Protein AF-A0A9X3CT39-F1 (afdb_monomer_lite)

Sequence (211 aa):
MNRGSQGIFTTKAQPFSKWWAQFRAEVIVVPMKDPLEPFMTVNDNLLTLRTGYHTRRNTIVVPWMLMLTILTLYFIYASSYEYDFESHKAQAARMIESYKEDKARYISYLSDAQKEGDKEEEDIFRRGIALADNAIKGYSIYFEQDGDVSLFTHMRALKQLGELDHFLSGIGFFSFMGALSLGMWLLFLLKPQDAEVYFDRNRQIVYSWRH

Organism: NCBI:txid2829491

Foldseek 3Di:
DDDDPDDPDDVDDDPPVVCVVVVCVVDDPDPDPDPDDDQWDDDPWFIAGNDVVVVCCVVPLVVVLVVLVVVLVVLCVVCVVVVPLVVLLVCLVVQLVVLVVQLVVLVVQLVVCVVVVPPVSNVVSVVSNVLSVLLNVLSVLSPVDDDGDDPVSNLVSCVSNVCNVVVVVSVVVSVVSVVVSVVSVCCSPVDDRDTQWTADPVVRDIDGDDD

Radius of gyration: 37.82 Å; chains: 1; bounding box: 90×47×101 Å

Secondary structure (DSSP, 8-state):
----------SSPPPGGGGHHHHHHH---PPPSSPPPPSEEEETTEEEE--HHHHHIIIIIHHHHHHHHHHHHHHHHHHTTTT-HHHHHHHHHHHHHHHHHHHHHHHHHHHHHHHHT-HHHHHHHHHHHHHHHHHHHHHHHHHT--SSPPHHHHHHHHHHHT-HHHHHHHHHHHHHHHHHHHHHHHHHHHS----SEEEETTTTEEEE---

pLDDT: mean 80.32, std 15.93, range [36.19, 97.38]

Structure (mmCIF, N/CA/C/O backbone):
data_AF-A0A9X3CT39-F1
#
_entry.id   AF-A0A9X3CT39-F1
#
loop_
_atom_site.group_PDB
_atom_site.id
_atom_site.type_symbol
_atom_site.label_atom_id
_atom_site.label_alt_id
_atom_site.label_comp_id
_atom_site.label_asym_id
_atom_site.label_entity_id
_atom_site.label_seq_id
_atom_site.pdbx_PDB_ins_code
_atom_site.Cartn_x
_atom_site.Cartn_y
_atom_site.Cartn_z
_atom_site.occupancy
_atom_site.B_iso_or_equiv
_atom_site.auth_seq_id
_atom_site.auth_comp_id
_atom_site.auth_asym_id
_atom_site.auth_atom_id
_atom_site.pdbx_PDB_model_num
ATOM 1 N N . MET A 1 1 ? 66.147 27.082 -54.380 1.00 36.19 1 MET A N 1
ATOM 2 C CA . MET A 1 1 ? 64.805 26.467 -54.493 1.00 36.19 1 MET A CA 1
ATOM 3 C C . MET A 1 1 ? 64.718 25.755 -55.831 1.00 36.19 1 MET A C 1
ATOM 5 O O . MET A 1 1 ? 64.568 26.419 -56.842 1.00 36.19 1 MET A O 1
ATOM 9 N N . ASN A 1 2 ? 64.874 24.430 -55.839 1.00 41.53 2 ASN A N 1
ATOM 10 C CA . ASN A 1 2 ? 64.709 23.597 -57.031 1.00 41.53 2 ASN A CA 1
ATOM 11 C C . ASN A 1 2 ? 63.501 22.690 -56.777 1.00 41.53 2 ASN A C 1
ATOM 13 O O . ASN A 1 2 ? 63.605 21.704 -56.051 1.00 41.53 2 ASN A O 1
ATOM 17 N N . ARG A 1 3 ? 62.329 23.071 -57.295 1.00 44.25 3 ARG A N 1
ATOM 18 C CA . ARG A 1 3 ? 61.139 22.212 -57.275 1.00 44.25 3 ARG A CA 1
ATOM 19 C C . ARG A 1 3 ? 61.228 21.284 -58.481 1.00 44.25 3 ARG A C 1
ATOM 21 O O . ARG A 1 3 ? 60.819 21.651 -59.575 1.00 44.25 3 ARG A O 1
ATOM 28 N N . GLY A 1 4 ? 61.811 20.106 -58.276 1.00 40.50 4 GLY A N 1
ATOM 29 C CA . GLY A 1 4 ? 61.764 19.029 -59.256 1.00 40.50 4 GLY A CA 1
ATOM 30 C C . GLY A 1 4 ? 60.322 18.563 -59.424 1.00 40.50 4 GLY A C 1
ATOM 31 O O . GLY A 1 4 ? 59.769 17.925 -58.533 1.00 40.50 4 GLY A O 1
ATOM 32 N N . SER A 1 5 ? 59.704 18.893 -60.555 1.00 52.06 5 SER A N 1
ATOM 33 C CA . SER A 1 5 ? 58.457 18.272 -60.988 1.00 52.06 5 SER A CA 1
ATOM 34 C C . SER A 1 5 ? 58.759 16.836 -61.419 1.00 52.06 5 SER A C 1
ATOM 36 O O . SER A 1 5 ? 59.094 16.586 -62.577 1.00 52.06 5 SER A O 1
ATOM 38 N N . GLN A 1 6 ? 58.687 15.883 -60.493 1.00 50.66 6 GLN A N 1
ATOM 39 C CA . GLN A 1 6 ? 58.616 14.470 -60.858 1.00 50.66 6 GLN A CA 1
ATOM 40 C C . GLN A 1 6 ? 57.155 14.028 -60.815 1.00 50.66 6 GLN A C 1
ATOM 42 O O . GLN A 1 6 ? 56.440 14.259 -59.843 1.00 50.66 6 GLN A O 1
ATOM 47 N N . GLY A 1 7 ? 56.703 13.503 -61.953 1.00 54.50 7 GLY A N 1
ATOM 48 C CA . GLY A 1 7 ? 55.302 13.314 -62.291 1.00 54.50 7 GLY A CA 1
ATOM 49 C C . GLY A 1 7 ? 54.560 12.388 -61.333 1.00 54.50 7 GLY A C 1
ATOM 50 O O . GLY A 1 7 ? 54.993 11.273 -61.059 1.00 54.50 7 GLY A O 1
ATOM 51 N N . ILE A 1 8 ? 53.397 12.854 -60.876 1.00 53.41 8 ILE A N 1
ATOM 52 C CA . ILE A 1 8 ? 52.484 12.108 -59.996 1.00 53.41 8 ILE A CA 1
ATOM 53 C C . ILE A 1 8 ? 51.365 11.412 -60.796 1.00 53.41 8 ILE A C 1
ATOM 55 O O . ILE A 1 8 ? 50.563 10.672 -60.241 1.00 53.41 8 ILE A O 1
ATOM 59 N N . PHE A 1 9 ? 51.319 11.558 -62.122 1.00 51.25 9 PHE A N 1
ATOM 60 C CA . PHE A 1 9 ? 50.269 10.937 -62.930 1.00 51.25 9 PHE A CA 1
ATOM 61 C C . PHE A 1 9 ? 50.823 9.775 -63.750 1.00 51.25 9 PHE A C 1
ATOM 63 O O . PHE A 1 9 ? 51.231 9.921 -64.899 1.00 51.25 9 PHE A O 1
ATOM 70 N N . THR A 1 10 ? 50.836 8.590 -63.137 1.00 55.78 10 THR A N 1
ATOM 71 C CA . THR A 1 10 ? 50.937 7.336 -63.884 1.00 55.78 10 THR A CA 1
ATOM 72 C C . THR A 1 10 ? 49.640 7.138 -64.666 1.00 55.78 10 THR A C 1
ATOM 74 O O . THR A 1 10 ? 48.557 7.252 -64.102 1.00 55.78 10 THR A O 1
ATOM 77 N N . THR A 1 11 ? 49.722 6.781 -65.948 1.00 53.59 11 THR A N 1
ATOM 78 C CA . THR A 1 11 ? 48.576 6.543 -66.854 1.00 53.59 11 THR A CA 1
ATOM 79 C C . THR A 1 11 ? 47.656 5.380 -66.448 1.00 53.59 11 THR A C 1
ATOM 81 O O . THR A 1 11 ? 46.683 5.091 -67.139 1.00 53.59 11 THR A O 1
ATOM 84 N N . LYS A 1 12 ? 47.929 4.709 -65.323 1.00 60.16 12 LYS A N 1
ATOM 85 C CA . LYS A 1 12 ? 47.081 3.675 -64.721 1.00 60.16 12 LYS A CA 1
ATOM 86 C C . LYS A 1 12 ? 46.812 4.024 -63.260 1.00 60.16 12 LYS A C 1
ATOM 88 O O . LYS A 1 12 ? 47.743 4.400 -62.547 1.00 60.16 12 LYS A O 1
ATOM 93 N N . ALA A 1 13 ? 45.563 3.868 -62.822 1.00 56.28 13 ALA A N 1
ATOM 94 C CA . ALA A 1 13 ? 45.182 4.017 -61.422 1.00 56.28 13 ALA A CA 1
ATOM 95 C C . ALA A 1 13 ? 45.974 3.014 -60.566 1.00 56.28 13 ALA A C 1
ATOM 97 O O . ALA A 1 13 ? 45.905 1.806 -60.793 1.00 56.28 13 ALA A O 1
ATOM 98 N N . GLN A 1 14 ? 46.763 3.514 -59.615 1.00 68.75 14 GLN A N 1
ATOM 99 C CA . GLN A 1 14 ? 47.446 2.685 -58.622 1.00 68.75 14 GLN A CA 1
ATOM 100 C C . GLN A 1 14 ? 46.683 2.749 -57.296 1.00 68.75 14 GLN A C 1
ATOM 102 O O . GLN A 1 14 ? 46.092 3.787 -56.987 1.00 68.75 14 GLN A O 1
ATOM 107 N N . PRO A 1 15 ? 46.666 1.658 -56.511 1.00 65.25 15 PRO A N 1
ATOM 108 C CA . PRO A 1 15 ? 45.980 1.651 -55.231 1.00 65.25 15 PRO A CA 1
ATOM 109 C C . PRO A 1 15 ? 46.621 2.671 -54.288 1.00 65.25 15 PRO A C 1
ATOM 111 O O . PRO A 1 15 ? 47.843 2.713 -54.127 1.00 65.25 15 PRO A O 1
ATOM 114 N N . PHE A 1 16 ? 45.772 3.469 -53.641 1.00 59.88 16 PHE A N 1
ATOM 115 C CA . PHE A 1 16 ? 46.177 4.557 -52.749 1.00 59.88 16 PHE A CA 1
ATOM 116 C C . PHE A 1 16 ? 47.125 4.104 -51.621 1.00 59.88 16 PHE A C 1
ATOM 118 O O . PHE A 1 16 ? 47.997 4.852 -51.182 1.00 59.88 16 PHE A O 1
ATOM 125 N N . SER A 1 17 ? 47.025 2.836 -51.210 1.00 73.25 17 SER A N 1
ATOM 126 C CA . SER A 1 17 ? 47.884 2.206 -50.201 1.00 73.25 17 SER A CA 1
ATOM 127 C C . SER A 1 17 ? 49.379 2.258 -50.524 1.00 73.25 17 SER A C 1
ATOM 129 O O . SER A 1 17 ? 50.197 2.199 -49.607 1.00 73.25 17 SER A O 1
ATOM 131 N N . LYS A 1 18 ? 49.766 2.413 -51.796 1.00 77.69 18 LYS A N 1
ATOM 132 C CA . LYS A 1 18 ? 51.176 2.502 -52.193 1.00 77.69 18 LYS A CA 1
ATOM 133 C C . LYS A 1 18 ? 51.885 3.725 -51.598 1.00 77.69 18 LYS A C 1
ATOM 135 O O . LYS A 1 18 ? 53.082 3.663 -51.333 1.00 77.69 18 LYS A O 1
ATOM 140 N N . TRP A 1 19 ? 51.154 4.806 -51.338 1.00 75.50 19 TRP A N 1
ATOM 141 C CA . TRP A 1 19 ? 51.710 6.045 -50.787 1.00 75.50 19 TRP A CA 1
ATOM 142 C C . TRP A 1 19 ? 51.620 6.124 -49.260 1.00 75.50 19 TRP A C 1
ATOM 144 O O . TRP A 1 19 ? 52.074 7.101 -48.665 1.00 75.50 19 TRP A O 1
ATOM 154 N N . TRP A 1 20 ? 51.095 5.090 -48.586 1.00 71.75 20 TRP A N 1
ATOM 155 C CA . TRP A 1 20 ? 50.849 5.168 -47.144 1.00 71.75 20 TRP A CA 1
ATOM 156 C C . TRP A 1 20 ? 52.112 5.340 -46.304 1.00 71.75 20 TRP A C 1
ATOM 158 O O . TRP A 1 20 ? 52.092 6.025 -45.283 1.00 71.75 20 TRP A O 1
ATOM 168 N N . ALA A 1 21 ? 53.215 4.730 -46.737 1.00 75.50 21 ALA A N 1
ATOM 169 C CA . ALA A 1 21 ? 54.504 4.870 -46.070 1.00 75.50 21 ALA A CA 1
ATOM 170 C C . ALA A 1 21 ? 55.046 6.306 -46.158 1.00 75.50 21 ALA A C 1
ATOM 172 O O . ALA A 1 21 ? 55.596 6.795 -45.179 1.00 75.50 21 ALA A O 1
ATOM 173 N N . GLN A 1 22 ? 54.840 6.996 -47.288 1.00 77.69 22 GLN A N 1
ATOM 174 C CA . GLN A 1 22 ? 55.254 8.392 -47.465 1.00 77.69 22 GLN A CA 1
ATOM 175 C C . GLN A 1 22 ? 54.429 9.338 -46.591 1.00 77.69 22 GLN A C 1
ATOM 177 O O . GLN A 1 22 ? 55.001 10.129 -45.851 1.00 77.69 22 GLN A O 1
ATOM 182 N N . PHE A 1 23 ? 53.102 9.202 -46.588 1.00 70.88 23 PHE A N 1
ATOM 183 C CA . PHE A 1 23 ? 52.248 10.045 -45.746 1.00 70.88 23 PHE A CA 1
ATOM 184 C C . PHE A 1 23 ? 52.500 9.835 -44.244 1.00 70.88 23 PHE A C 1
ATOM 186 O O . PHE A 1 23 ? 52.529 10.799 -43.485 1.00 70.88 23 PHE A O 1
ATOM 193 N N . ARG A 1 24 ? 52.735 8.589 -43.800 1.00 70.75 24 ARG A N 1
ATOM 194 C CA . ARG A 1 24 ? 53.086 8.305 -42.394 1.00 70.75 24 ARG A CA 1
ATOM 195 C C . ARG A 1 24 ? 54.496 8.751 -42.010 1.00 70.75 24 ARG A C 1
ATOM 197 O O . ARG A 1 24 ? 54.751 8.927 -40.826 1.00 70.75 24 ARG A O 1
ATOM 204 N N . ALA A 1 25 ? 55.399 8.919 -42.975 1.00 75.38 25 ALA A N 1
ATOM 205 C CA . ALA A 1 25 ? 56.722 9.486 -42.721 1.00 75.38 25 ALA A CA 1
ATOM 206 C C . ALA A 1 25 ? 56.664 11.009 -42.514 1.00 75.38 25 ALA A C 1
ATOM 208 O O . ALA A 1 25 ? 57.491 11.556 -41.791 1.00 75.38 25 ALA A O 1
ATOM 209 N N . GLU A 1 26 ? 55.689 11.684 -43.129 1.00 70.56 26 GLU A N 1
ATOM 210 C CA . GLU A 1 26 ? 55.517 13.139 -43.046 1.00 70.56 26 GLU A CA 1
ATOM 211 C C . GLU A 1 26 ? 54.667 13.567 -41.835 1.00 70.56 26 GLU A C 1
ATOM 213 O O . GLU A 1 26 ? 54.846 14.658 -41.294 1.00 70.56 26 GLU A O 1
ATOM 218 N N . VAL A 1 27 ? 53.770 12.692 -41.366 1.00 64.50 27 VAL A N 1
ATOM 219 C CA . VAL A 1 27 ? 52.874 12.955 -40.232 1.00 64.50 27 VAL A CA 1
ATOM 220 C C . VAL A 1 27 ? 53.312 12.152 -39.008 1.00 64.50 27 VAL A C 1
ATOM 222 O O . VAL A 1 27 ? 53.042 10.956 -38.897 1.00 64.50 27 VAL A O 1
ATOM 225 N N . ILE A 1 28 ? 53.941 12.823 -38.041 1.00 65.06 28 ILE A N 1
ATOM 226 C CA . ILE A 1 28 ? 54.189 12.251 -36.713 1.00 65.06 28 ILE A CA 1
ATOM 227 C C . ILE A 1 28 ? 52.854 12.220 -35.964 1.00 65.06 28 ILE A C 1
ATOM 229 O O . ILE A 1 28 ? 52.383 13.238 -35.456 1.00 65.06 28 ILE A O 1
ATOM 233 N N . VAL A 1 29 ? 52.227 11.046 -35.900 1.00 62.09 29 VAL A N 1
ATOM 234 C CA . VAL A 1 29 ? 51.021 10.837 -35.092 1.00 62.09 29 VAL A CA 1
ATOM 235 C C . VAL A 1 29 ? 51.446 10.744 -33.629 1.00 62.09 29 VAL A C 1
ATOM 237 O O . VAL A 1 29 ? 51.836 9.682 -33.150 1.00 62.09 29 VAL A O 1
ATOM 240 N N . VAL A 1 30 ? 51.416 11.872 -32.920 1.00 67.12 30 VAL A N 1
ATOM 241 C CA . VAL A 1 30 ? 51.637 11.893 -31.471 1.00 67.12 30 VAL A CA 1
ATOM 242 C C . VAL A 1 30 ? 50.410 11.266 -30.801 1.00 67.12 30 VAL A C 1
ATOM 244 O O . VAL A 1 30 ? 49.305 11.785 -30.982 1.00 67.12 30 VAL A O 1
ATOM 247 N N . PRO A 1 31 ? 50.550 10.159 -30.048 1.00 61.25 31 PRO A N 1
ATOM 248 C CA . PRO A 1 31 ? 49.429 9.609 -29.303 1.00 61.25 31 PRO A CA 1
ATOM 249 C C . PRO A 1 31 ? 48.988 10.639 -28.260 1.00 61.25 31 PRO A C 1
ATOM 251 O O . PRO A 1 31 ? 49.806 11.146 -27.489 1.00 61.25 31 PRO A O 1
ATOM 254 N N . MET A 1 32 ? 47.699 10.978 -28.246 1.00 61.41 32 MET A N 1
ATOM 255 C CA . MET A 1 32 ? 47.147 11.798 -27.170 1.00 61.41 32 MET A CA 1
ATOM 256 C C . MET A 1 32 ? 47.374 11.086 -25.834 1.00 61.41 32 MET A C 1
ATOM 258 O O . MET A 1 32 ? 47.179 9.877 -25.732 1.00 61.41 32 MET A O 1
ATOM 262 N N . LYS A 1 33 ? 47.804 11.846 -24.820 1.00 65.44 33 LYS A N 1
ATOM 263 C CA . LYS A 1 33 ? 48.138 11.327 -23.482 1.00 65.44 33 LYS A CA 1
ATOM 264 C C . LYS A 1 33 ? 46.952 10.625 -22.811 1.00 65.44 33 LYS A C 1
ATOM 266 O O . LYS A 1 33 ? 47.165 9.750 -21.981 1.00 65.44 33 LYS A O 1
ATOM 271 N N . ASP A 1 34 ? 45.741 11.008 -23.195 1.00 56.94 34 ASP A N 1
ATOM 272 C CA . ASP A 1 34 ? 44.499 10.378 -22.781 1.00 56.94 34 ASP A CA 1
ATOM 273 C C . ASP A 1 34 ? 43.549 10.408 -23.988 1.00 56.94 34 ASP A C 1
ATOM 275 O O . ASP A 1 34 ? 43.164 11.502 -24.425 1.00 56.94 34 ASP A O 1
ATOM 279 N N . PRO A 1 35 ? 43.269 9.270 -24.649 1.00 58.34 35 PRO A N 1
ATOM 280 C CA . PRO A 1 35 ? 42.318 9.265 -25.744 1.00 58.34 35 PRO A CA 1
ATOM 281 C C . PRO A 1 35 ? 40.960 9.686 -25.184 1.00 58.34 35 PRO A C 1
ATOM 283 O O . PRO A 1 35 ? 40.420 9.040 -24.290 1.00 58.34 35 PRO A O 1
ATOM 286 N N . LEU A 1 36 ? 40.413 10.782 -25.716 1.00 55.31 36 LEU A N 1
ATOM 287 C CA . LEU A 1 36 ? 39.037 11.177 -25.434 1.00 55.31 36 LEU A CA 1
ATOM 288 C C . LEU A 1 36 ? 38.112 9.977 -25.650 1.00 55.31 36 LEU A C 1
ATOM 290 O O . LEU A 1 36 ? 38.345 9.160 -26.547 1.00 55.31 36 LEU A O 1
ATOM 294 N N . GLU A 1 37 ? 37.059 9.896 -24.836 1.00 54.97 37 GLU A N 1
ATOM 295 C CA . GLU A 1 37 ? 36.052 8.847 -24.955 1.00 54.97 37 GLU A CA 1
ATOM 296 C C . GLU A 1 37 ? 35.635 8.680 -26.428 1.00 54.97 37 GLU A C 1
ATOM 298 O O . GLU A 1 37 ? 35.315 9.676 -27.091 1.00 54.97 37 GLU A O 1
ATOM 303 N N . PRO A 1 38 ? 35.639 7.451 -26.968 1.00 58.09 38 PRO A N 1
ATOM 304 C CA . PRO A 1 38 ? 35.368 7.231 -28.379 1.00 58.09 38 PRO A CA 1
ATOM 305 C C . PRO A 1 38 ? 33.974 7.759 -28.745 1.00 58.09 38 PRO A C 1
ATOM 307 O O . PRO A 1 38 ? 32.956 7.332 -28.203 1.00 58.09 38 PRO A O 1
ATOM 310 N N . PHE A 1 39 ? 33.923 8.699 -29.693 1.00 57.78 39 PHE A N 1
ATOM 311 C CA . PHE A 1 39 ? 32.677 9.264 -30.232 1.00 57.78 39 PHE A CA 1
ATOM 312 C C . PHE A 1 39 ? 31.978 8.318 -31.217 1.00 57.78 39 PHE A C 1
ATOM 314 O O . PHE A 1 39 ? 30.875 8.605 -31.672 1.00 57.78 39 PHE A O 1
ATOM 321 N N . MET A 1 40 ? 32.623 7.211 -31.576 1.00 60.78 40 MET A N 1
ATOM 322 C CA . MET A 1 40 ? 32.079 6.176 -32.440 1.00 60.78 40 MET A CA 1
ATOM 323 C C . MET A 1 40 ? 32.394 4.807 -31.850 1.00 60.78 40 MET A C 1
ATOM 325 O O . MET A 1 40 ? 33.500 4.570 -31.366 1.00 60.78 40 MET A O 1
ATOM 329 N N . THR A 1 41 ? 31.430 3.898 -31.906 1.00 62.12 41 THR A N 1
ATOM 330 C CA . THR A 1 41 ? 31.631 2.488 -31.572 1.00 62.12 41 THR A CA 1
ATOM 331 C C . THR A 1 41 ? 31.454 1.681 -32.845 1.00 62.12 41 THR A C 1
ATOM 333 O O . THR A 1 41 ? 30.453 1.828 -33.545 1.00 62.12 41 THR A O 1
ATOM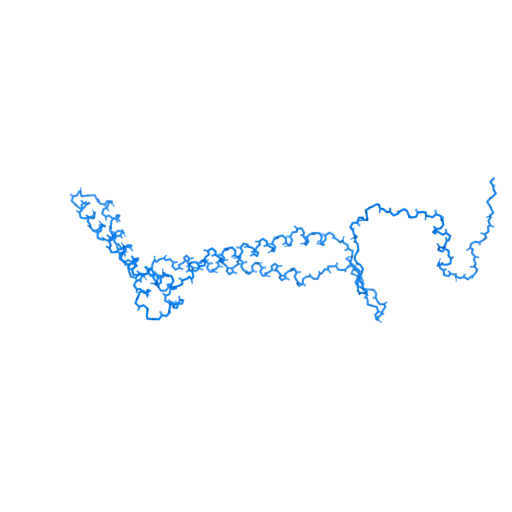 336 N N . VAL A 1 42 ? 32.457 0.862 -33.160 1.00 61.59 42 VAL A N 1
ATOM 337 C CA . VAL A 1 42 ? 32.474 0.004 -34.345 1.00 61.59 42 VAL A CA 1
ATOM 338 C C . VAL A 1 42 ? 32.521 -1.441 -33.869 1.00 61.59 42 VAL A C 1
ATOM 340 O O . VAL A 1 42 ? 33.428 -1.823 -33.135 1.00 61.59 42 VAL A O 1
ATOM 343 N N . ASN A 1 43 ? 31.530 -2.224 -34.272 1.00 66.81 43 ASN A N 1
ATOM 344 C CA . ASN A 1 43 ? 31.479 -3.672 -34.112 1.00 66.81 43 ASN A CA 1
ATOM 345 C C . ASN A 1 43 ? 31.348 -4.314 -35.505 1.00 66.81 43 ASN A C 1
ATOM 347 O O . ASN A 1 43 ? 31.057 -3.619 -36.479 1.00 66.81 43 ASN A O 1
ATOM 351 N N . ASP A 1 44 ? 31.507 -5.633 -35.607 1.00 64.56 44 ASP A N 1
ATOM 352 C CA . ASP A 1 44 ? 31.526 -6.378 -36.875 1.00 64.56 44 ASP A CA 1
ATOM 353 C C . ASP A 1 44 ? 30.284 -6.150 -37.762 1.00 64.56 44 ASP A C 1
ATOM 355 O O . ASP A 1 44 ? 30.364 -6.324 -38.977 1.00 64.56 44 ASP A O 1
ATOM 359 N N . ASN A 1 45 ? 29.160 -5.720 -37.171 1.00 60.34 45 ASN A N 1
ATOM 360 C CA . ASN A 1 45 ? 27.878 -5.505 -37.857 1.00 60.34 45 ASN A CA 1
ATOM 361 C C . ASN A 1 45 ? 27.311 -4.074 -37.719 1.00 60.34 45 ASN A C 1
ATOM 363 O O . ASN A 1 45 ? 26.277 -3.751 -38.306 1.00 60.34 45 ASN A O 1
ATOM 367 N N . LEU A 1 46 ? 27.923 -3.210 -36.905 1.00 62.25 46 LEU A N 1
ATOM 368 C CA . LEU A 1 46 ? 27.317 -1.944 -36.469 1.00 62.25 46 LEU A CA 1
ATOM 369 C C . LEU A 1 46 ? 28.371 -0.847 -36.350 1.00 62.25 46 LEU A C 1
ATOM 371 O O . LEU A 1 46 ? 29.392 -1.045 -35.695 1.00 62.25 46 LEU A O 1
ATOM 375 N N . LEU A 1 47 ? 28.085 0.330 -36.906 1.00 66.56 47 LEU A N 1
ATOM 376 C CA . LEU A 1 47 ? 28.796 1.560 -36.581 1.00 66.56 47 LEU A CA 1
ATOM 377 C C . LEU A 1 47 ? 27.812 2.582 -36.038 1.00 66.56 47 LEU A C 1
ATOM 379 O O . LEU A 1 47 ? 26.918 3.083 -36.720 1.00 66.56 47 LEU A O 1
ATOM 383 N N . THR A 1 48 ? 27.994 2.889 -34.763 1.00 64.31 48 THR A N 1
ATOM 384 C CA . THR A 1 48 ? 27.185 3.866 -34.048 1.00 64.31 48 THR A CA 1
ATOM 385 C C . THR A 1 48 ? 28.038 5.095 -33.795 1.00 64.31 48 THR A C 1
ATOM 387 O O . THR A 1 48 ? 29.052 5.015 -33.098 1.00 64.31 48 THR A O 1
ATOM 390 N N . LEU A 1 49 ? 27.627 6.235 -34.337 1.00 63.91 49 LEU A N 1
ATOM 391 C CA . LEU A 1 49 ? 28.154 7.535 -33.939 1.00 63.91 49 LEU A CA 1
ATOM 392 C C . LEU A 1 49 ? 27.402 8.008 -32.686 1.00 63.91 49 LEU A C 1
ATOM 394 O O . LEU A 1 49 ? 26.198 7.785 -32.531 1.00 63.91 49 LEU A O 1
ATOM 398 N N . ARG A 1 50 ? 28.123 8.626 -31.747 1.00 61.38 50 ARG A N 1
ATOM 399 C CA . ARG A 1 50 ? 27.567 9.188 -30.513 1.00 61.38 50 ARG A CA 1
ATOM 400 C C . ARG A 1 50 ? 26.763 10.436 -30.868 1.00 61.38 50 ARG A C 1
ATOM 402 O O . ARG A 1 50 ? 27.269 11.552 -30.850 1.00 61.38 50 ARG A O 1
ATOM 409 N N . THR A 1 51 ? 25.490 10.239 -31.174 1.00 63.06 51 THR A N 1
ATOM 410 C CA . THR A 1 51 ? 24.512 11.317 -31.320 1.00 63.06 51 THR A CA 1
ATOM 411 C C . THR A 1 51 ? 24.113 11.904 -29.967 1.00 63.06 51 THR A C 1
ATOM 413 O O . THR A 1 51 ? 24.223 11.268 -28.914 1.00 63.06 51 THR A O 1
ATOM 416 N N . GLY A 1 52 ? 23.534 13.110 -29.989 1.00 63.94 52 GLY A N 1
ATOM 417 C CA . GLY A 1 52 ? 22.895 13.703 -28.809 1.00 63.94 52 GLY A CA 1
ATOM 418 C C . GLY A 1 52 ? 21.764 12.842 -28.225 1.00 63.94 52 GLY A C 1
ATOM 419 O O . GLY A 1 52 ? 21.402 13.014 -27.062 1.00 63.94 52 GLY A O 1
ATOM 420 N N . TYR A 1 53 ? 21.233 11.890 -28.995 1.00 66.69 53 TYR A N 1
ATOM 421 C CA . TYR A 1 53 ? 20.220 10.944 -28.544 1.00 66.69 53 TYR A CA 1
ATOM 422 C C . TYR A 1 53 ? 20.757 9.947 -27.502 1.00 66.69 53 TYR A C 1
ATOM 424 O O . TYR A 1 53 ? 20.121 9.759 -26.463 1.00 66.69 53 TYR A O 1
ATOM 432 N N . HIS A 1 54 ? 21.956 9.387 -27.706 1.00 66.81 54 HIS A N 1
ATOM 433 C CA . HIS A 1 54 ? 22.597 8.485 -26.732 1.00 66.81 54 HIS A CA 1
ATOM 434 C C . HIS A 1 54 ? 22.883 9.191 -25.406 1.00 66.81 54 HIS A C 1
ATOM 436 O O . HIS A 1 54 ? 22.637 8.639 -24.332 1.00 66.81 54 HIS A O 1
ATOM 442 N N . THR A 1 55 ? 23.313 10.453 -25.479 1.00 70.69 55 THR A N 1
ATOM 443 C CA . THR A 1 55 ? 23.501 11.300 -24.296 1.00 70.69 55 THR A CA 1
ATOM 444 C C . THR A 1 55 ? 22.169 11.558 -23.588 1.00 70.69 55 THR A C 1
ATOM 446 O O . THR A 1 55 ? 22.076 11.342 -22.387 1.00 70.69 55 THR A O 1
ATOM 449 N N . ARG A 1 56 ? 21.092 11.921 -24.300 1.00 73.75 56 ARG A N 1
ATOM 450 C CA . ARG A 1 56 ? 19.766 12.122 -23.677 1.00 73.75 56 ARG A CA 1
ATOM 451 C C . ARG A 1 56 ? 19.216 10.847 -23.039 1.00 73.75 56 ARG A C 1
ATOM 453 O O . ARG A 1 56 ? 18.660 10.916 -21.947 1.00 73.75 56 ARG A O 1
ATOM 460 N N . ARG A 1 57 ? 19.382 9.684 -23.675 1.00 76.56 57 ARG A N 1
ATOM 461 C CA . ARG A 1 57 ? 18.950 8.394 -23.115 1.00 76.56 57 ARG A CA 1
ATOM 462 C C . ARG A 1 57 ? 19.650 8.105 -21.786 1.00 76.56 57 ARG A C 1
ATOM 464 O O . ARG A 1 57 ? 18.982 7.798 -20.804 1.00 76.56 57 ARG A O 1
ATOM 471 N N . ASN A 1 58 ? 20.967 8.267 -21.728 1.00 80.44 58 ASN A N 1
ATOM 472 C CA . ASN A 1 58 ? 21.723 7.975 -20.511 1.00 80.44 58 ASN A CA 1
ATOM 473 C C . ASN A 1 58 ? 21.586 9.065 -19.437 1.00 80.44 58 ASN A C 1
ATOM 475 O O . ASN A 1 58 ? 21.622 8.745 -18.257 1.00 80.44 58 ASN A O 1
ATOM 479 N N . THR A 1 59 ? 21.406 10.333 -19.812 1.00 83.00 59 THR A N 1
ATOM 480 C CA . THR A 1 59 ? 21.294 11.447 -18.854 1.00 83.00 59 THR A CA 1
ATOM 481 C C . THR A 1 59 ? 19.868 11.662 -18.346 1.00 83.00 59 THR A C 1
ATOM 483 O O . THR A 1 59 ? 19.692 12.184 -17.252 1.00 83.00 59 THR A O 1
ATOM 486 N N . ILE A 1 60 ? 18.843 11.270 -19.110 1.00 83.00 60 ILE A N 1
ATOM 487 C CA . ILE A 1 60 ? 17.435 11.493 -18.751 1.00 83.00 60 ILE A CA 1
ATOM 488 C C . ILE A 1 60 ? 16.737 10.157 -18.494 1.00 83.00 60 ILE A C 1
ATOM 490 O O . ILE A 1 60 ? 16.292 9.904 -17.379 1.00 83.00 60 ILE A O 1
ATOM 494 N N . VAL A 1 61 ? 16.659 9.272 -19.492 1.00 84.88 61 VAL A N 1
ATOM 495 C CA . VAL A 1 61 ? 15.833 8.051 -19.394 1.00 84.88 61 VAL A CA 1
ATOM 496 C C . VAL A 1 61 ? 16.347 7.105 -18.307 1.00 84.88 61 VAL A C 1
ATOM 498 O O . VAL A 1 61 ? 15.550 6.633 -17.501 1.00 84.88 61 VAL A O 1
ATOM 501 N N . VAL A 1 62 ? 17.660 6.859 -18.240 1.00 87.62 62 VAL A N 1
ATOM 502 C CA . VAL A 1 62 ? 18.244 5.921 -17.263 1.00 87.62 62 VAL A CA 1
ATOM 503 C C . VAL A 1 62 ? 18.053 6.384 -15.809 1.00 87.62 62 VAL A C 1
ATOM 505 O O . VAL A 1 62 ? 17.537 5.588 -15.023 1.00 87.62 62 VAL A O 1
ATOM 508 N N . PRO A 1 63 ? 18.377 7.636 -15.416 1.00 91.69 63 PRO A N 1
ATOM 509 C CA . PRO A 1 63 ? 18.125 8.104 -14.055 1.00 91.69 63 PRO A CA 1
ATOM 510 C C . PRO A 1 63 ? 16.654 8.022 -13.654 1.00 91.69 63 PRO A C 1
ATOM 512 O O . PRO A 1 63 ? 16.355 7.535 -12.568 1.00 91.69 63 PRO A O 1
ATOM 515 N N . TRP A 1 64 ? 15.733 8.426 -14.536 1.00 89.06 64 TRP A N 1
ATOM 516 C CA . TRP A 1 64 ? 14.296 8.349 -14.259 1.00 89.06 64 TRP A CA 1
ATOM 517 C C . TRP A 1 64 ? 13.804 6.909 -14.119 1.00 89.06 64 TRP A C 1
ATOM 519 O O . TRP A 1 64 ? 13.036 6.610 -13.209 1.00 89.06 64 TRP A O 1
ATOM 529 N N . MET A 1 65 ? 14.277 6.002 -14.972 1.00 91.69 65 MET A N 1
ATOM 530 C CA . MET A 1 65 ? 13.958 4.577 -14.886 1.00 91.69 65 MET A CA 1
ATOM 531 C C . MET A 1 65 ? 14.418 3.982 -13.549 1.00 91.69 65 MET A C 1
ATOM 533 O O . MET A 1 65 ? 13.635 3.318 -12.870 1.00 91.69 65 MET A O 1
ATOM 537 N N . LEU A 1 66 ? 15.665 4.244 -13.143 1.00 93.50 66 LEU A N 1
ATOM 538 C CA . LEU A 1 66 ? 16.202 3.755 -11.870 1.00 93.50 66 LEU A CA 1
ATOM 539 C C . LEU A 1 66 ? 15.472 4.376 -10.677 1.00 93.50 66 LEU A C 1
ATOM 541 O O . LEU A 1 66 ? 15.074 3.653 -9.769 1.00 93.50 66 LEU A O 1
ATOM 545 N N . MET A 1 67 ? 15.239 5.689 -10.704 1.00 93.69 67 MET A N 1
ATOM 546 C CA . MET A 1 67 ? 14.531 6.410 -9.646 1.00 93.69 67 MET A CA 1
ATOM 547 C C . MET A 1 67 ? 13.107 5.880 -9.460 1.00 93.69 67 MET A C 1
ATOM 549 O O . MET A 1 67 ? 12.739 5.542 -8.339 1.00 93.69 67 MET A O 1
ATOM 553 N N . LEU A 1 68 ? 12.339 5.708 -10.541 1.00 92.31 68 LEU A N 1
ATOM 554 C CA . LEU A 1 68 ? 10.992 5.134 -10.472 1.00 92.31 68 LEU A CA 1
ATOM 555 C C . LEU A 1 68 ? 11.006 3.684 -9.986 1.00 92.31 68 LEU A C 1
ATOM 557 O O . LEU A 1 68 ? 10.124 3.289 -9.228 1.00 92.31 68 LEU A O 1
ATOM 561 N N . THR A 1 69 ? 12.006 2.894 -10.383 1.00 92.88 69 THR A N 1
ATOM 562 C CA . THR A 1 69 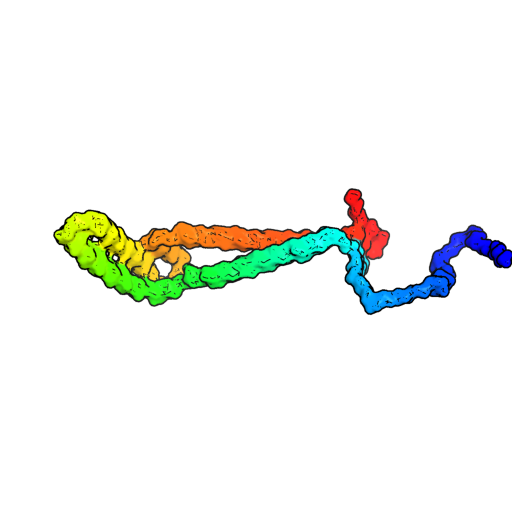? 12.149 1.507 -9.916 1.00 92.88 69 THR A CA 1
ATOM 563 C C . THR A 1 69 ? 12.410 1.465 -8.409 1.00 92.88 69 THR A C 1
ATOM 565 O O . THR A 1 69 ? 11.696 0.777 -7.685 1.00 92.88 69 THR A O 1
ATOM 568 N N . ILE A 1 70 ? 13.377 2.245 -7.918 1.00 94.19 70 ILE A N 1
ATOM 569 C CA . ILE A 1 70 ? 13.706 2.332 -6.487 1.00 94.19 70 ILE A CA 1
ATOM 570 C C . ILE A 1 70 ? 12.507 2.843 -5.691 1.00 94.19 70 ILE A C 1
ATOM 572 O O . ILE A 1 70 ? 12.178 2.280 -4.653 1.00 94.19 70 ILE A O 1
ATOM 576 N N . LEU A 1 71 ? 11.831 3.878 -6.190 1.00 92.12 71 LEU A N 1
ATOM 577 C CA . LEU A 1 71 ? 10.664 4.457 -5.537 1.00 92.12 71 LEU A CA 1
ATOM 578 C C . LEU A 1 71 ? 9.516 3.442 -5.440 1.00 92.12 71 LEU A C 1
ATOM 580 O O . LEU A 1 71 ? 8.912 3.303 -4.382 1.00 92.12 71 LEU A O 1
ATOM 584 N N . THR A 1 72 ? 9.256 2.688 -6.511 1.00 90.75 72 THR A N 1
ATOM 585 C CA . THR A 1 72 ? 8.232 1.630 -6.516 1.00 90.75 72 THR A CA 1
ATOM 586 C C . THR A 1 72 ? 8.574 0.531 -5.507 1.00 90.75 72 THR A C 1
ATOM 588 O O . THR A 1 72 ? 7.715 0.129 -4.728 1.00 90.75 72 THR A O 1
ATOM 591 N N . LEU A 1 73 ? 9.835 0.087 -5.459 1.00 90.50 73 LEU A N 1
ATOM 592 C CA . LEU A 1 73 ? 10.297 -0.908 -4.484 1.00 90.50 73 LEU A CA 1
ATOM 593 C C . LEU A 1 73 ? 10.200 -0.400 -3.041 1.00 90.50 73 LEU A C 1
ATOM 595 O O . LEU A 1 73 ? 9.768 -1.141 -2.161 1.00 90.50 73 LEU A O 1
ATOM 599 N N . TYR A 1 74 ? 10.570 0.860 -2.802 1.00 90.88 74 TYR A N 1
ATOM 600 C CA . TYR A 1 74 ? 10.449 1.495 -1.492 1.00 90.88 74 TYR A CA 1
ATOM 601 C C . TYR A 1 74 ? 8.997 1.517 -1.018 1.00 90.88 74 TYR A C 1
ATOM 603 O O . TYR A 1 74 ? 8.721 1.146 0.118 1.00 90.88 74 TYR A O 1
ATOM 611 N N . PHE A 1 75 ? 8.069 1.901 -1.892 1.00 86.31 75 PHE A N 1
ATOM 612 C CA . PHE A 1 75 ? 6.651 1.929 -1.562 1.00 86.31 75 PHE A CA 1
ATOM 613 C C . PHE A 1 75 ? 6.084 0.538 -1.274 1.00 86.31 75 PHE A C 1
ATOM 615 O O . PHE A 1 75 ? 5.391 0.374 -0.274 1.00 86.31 75 PHE A O 1
ATOM 622 N N . ILE A 1 76 ? 6.438 -0.471 -2.078 1.00 85.75 76 ILE A N 1
ATOM 623 C CA . ILE A 1 76 ? 6.060 -1.867 -1.811 1.00 85.75 76 ILE A CA 1
ATOM 624 C C . ILE A 1 76 ? 6.554 -2.284 -0.423 1.00 85.75 76 ILE A C 1
ATOM 626 O O . ILE A 1 76 ? 5.774 -2.790 0.381 1.00 85.75 76 ILE A O 1
ATOM 630 N N . TYR A 1 77 ? 7.824 -2.013 -0.113 1.00 87.56 77 TYR A N 1
ATOM 631 C CA . TYR A 1 77 ? 8.404 -2.328 1.189 1.00 87.56 77 TYR A CA 1
ATOM 632 C C . TYR A 1 77 ? 7.699 -1.595 2.339 1.00 87.56 77 TYR A C 1
ATOM 634 O O . TYR A 1 77 ? 7.326 -2.225 3.326 1.00 87.56 77 TYR A O 1
ATOM 642 N N . ALA A 1 78 ? 7.470 -0.288 2.206 1.00 85.12 78 ALA A N 1
ATOM 643 C CA . ALA A 1 78 ? 6.802 0.521 3.224 1.00 85.12 78 ALA A CA 1
ATOM 644 C C . ALA A 1 78 ? 5.357 0.061 3.477 1.00 85.12 78 ALA A C 1
ATOM 646 O O . ALA A 1 78 ? 4.903 0.073 4.615 1.00 85.12 78 ALA A O 1
ATOM 647 N N . SER A 1 79 ? 4.665 -0.396 2.432 1.00 81.19 79 SER A N 1
ATOM 648 C CA . SER A 1 79 ? 3.291 -0.897 2.523 1.00 81.19 79 SER A CA 1
ATOM 649 C C . SER A 1 79 ? 3.181 -2.355 2.977 1.00 81.19 79 SER A C 1
ATOM 651 O O . SER A 1 79 ? 2.079 -2.832 3.209 1.00 81.19 79 SER A O 1
ATOM 653 N N . SER A 1 80 ? 4.299 -3.075 3.133 1.00 76.44 80 SER A N 1
ATOM 654 C CA . SER A 1 80 ? 4.298 -4.517 3.437 1.00 76.44 80 SER A CA 1
ATOM 655 C C . SER A 1 80 ? 3.464 -4.892 4.665 1.00 76.44 80 SER A C 1
ATOM 657 O O . SER A 1 80 ? 2.827 -5.941 4.657 1.00 76.44 80 SER A O 1
ATOM 659 N N . TYR A 1 81 ? 3.415 -4.018 5.673 1.00 69.38 81 TYR A N 1
ATOM 660 C CA . TYR A 1 81 ? 2.603 -4.215 6.871 1.00 69.38 81 TYR A CA 1
ATOM 661 C C . TYR A 1 81 ? 1.093 -4.175 6.590 1.00 69.38 81 TYR A C 1
ATOM 663 O O . TYR A 1 81 ? 0.364 -5.007 7.115 1.00 69.38 81 TYR A O 1
ATOM 671 N N . GLU A 1 82 ? 0.619 -3.268 5.727 1.00 72.12 82 GLU A N 1
ATOM 672 C CA . GLU A 1 82 ? -0.808 -3.174 5.365 1.00 72.12 82 GLU A CA 1
ATOM 673 C C . GLU A 1 82 ? -1.311 -4.438 4.654 1.00 72.12 82 GLU A C 1
ATOM 675 O O . GLU A 1 82 ? -2.492 -4.771 4.721 1.00 72.12 82 GLU A O 1
ATOM 680 N N . TYR A 1 83 ? -0.410 -5.162 3.986 1.00 75.81 83 TYR A N 1
ATOM 681 C CA . TYR A 1 83 ? -0.719 -6.406 3.283 1.00 75.81 83 TYR A CA 1
ATOM 682 C C . TYR A 1 83 ? -0.371 -7.666 4.094 1.00 75.81 83 TYR A C 1
ATOM 684 O O . TYR A 1 83 ? -0.534 -8.777 3.585 1.00 75.81 83 TYR A O 1
ATOM 692 N N . ASP A 1 84 ? 0.078 -7.530 5.347 1.00 85.25 84 ASP A N 1
ATOM 693 C CA . ASP A 1 84 ? 0.345 -8.659 6.241 1.00 85.25 84 ASP A CA 1
ATOM 694 C C . ASP A 1 84 ? -0.928 -9.046 7.005 1.00 85.25 84 ASP A C 1
ATOM 696 O O . ASP A 1 84 ? -1.172 -8.651 8.152 1.00 85.25 84 ASP A O 1
ATOM 700 N N . PHE A 1 85 ? -1.772 -9.834 6.339 1.00 88.19 85 PHE A N 1
ATOM 701 C CA . PHE A 1 85 ? -3.075 -10.234 6.869 1.00 88.19 85 PHE A CA 1
ATOM 702 C C . PHE A 1 85 ? -2.975 -11.077 8.148 1.00 88.19 85 PHE A C 1
ATOM 704 O O . PHE A 1 85 ? -3.843 -10.981 9.022 1.00 88.19 85 PHE A O 1
ATOM 711 N N . GLU A 1 86 ? -1.906 -11.860 8.290 1.00 87.06 86 GLU A N 1
ATOM 712 C CA . GLU A 1 86 ? -1.675 -12.687 9.473 1.00 87.06 86 GLU A CA 1
ATOM 713 C C . GLU A 1 86 ? -1.296 -11.829 10.678 1.00 87.06 86 GLU A C 1
ATOM 715 O O . GLU A 1 86 ? -1.786 -12.066 11.786 1.00 87.06 86 GLU A O 1
ATOM 720 N N . SER A 1 87 ? -0.514 -10.764 10.476 1.00 87.50 87 SER A N 1
ATOM 721 C CA . SER A 1 87 ? -0.237 -9.800 11.543 1.00 87.50 87 SER A CA 1
ATOM 722 C C . SER A 1 87 ? -1.510 -9.112 12.048 1.00 87.50 87 SER A C 1
ATOM 724 O O . SER A 1 87 ? -1.666 -8.924 13.260 1.00 87.50 87 SER A O 1
ATOM 726 N N . HIS A 1 88 ? -2.450 -8.786 11.153 1.00 88.38 88 HIS A N 1
ATOM 727 C CA . HIS A 1 88 ? -3.739 -8.201 11.521 1.00 88.38 88 HIS A CA 1
ATOM 728 C C . HIS A 1 88 ? -4.589 -9.180 12.332 1.00 88.38 88 HIS A C 1
ATOM 730 O O . HIS A 1 88 ? -5.162 -8.795 13.354 1.00 88.38 88 HIS A O 1
ATOM 736 N N . LYS A 1 89 ? -4.615 -10.459 11.942 1.00 90.75 89 LYS A N 1
ATOM 737 C CA . LYS A 1 89 ? -5.297 -11.512 12.703 1.00 90.75 89 LYS A CA 1
ATOM 738 C C . LYS A 1 89 ? -4.678 -11.735 14.077 1.00 90.75 89 LYS A C 1
ATOM 740 O O . LYS A 1 89 ? -5.398 -11.752 15.075 1.00 90.75 89 LYS A O 1
ATOM 745 N N . ALA A 1 90 ? -3.354 -11.843 14.149 1.00 91.12 90 ALA A N 1
ATOM 746 C CA . ALA A 1 90 ? -2.628 -12.038 15.401 1.00 91.12 90 ALA A CA 1
ATOM 747 C C . ALA A 1 90 ? -2.853 -10.885 16.396 1.00 91.12 90 ALA A C 1
ATOM 749 O O . ALA A 1 90 ? -2.816 -11.076 17.612 1.00 91.12 90 ALA A O 1
ATOM 750 N N . GLN A 1 91 ? -3.099 -9.676 15.890 1.00 92.06 91 GLN A N 1
ATOM 751 C CA . GLN A 1 91 ? -3.359 -8.490 16.703 1.00 92.06 91 GLN A CA 1
ATOM 752 C C . GLN A 1 91 ? -4.842 -8.265 17.008 1.00 92.06 91 GLN A C 1
ATOM 754 O O . GLN A 1 91 ? -5.147 -7.546 17.960 1.00 92.06 91 GLN A O 1
ATOM 759 N N . ALA A 1 92 ? -5.759 -8.899 16.272 1.00 93.81 92 ALA A N 1
ATOM 760 C CA . ALA A 1 92 ? -7.194 -8.641 16.353 1.00 93.81 92 ALA A CA 1
ATOM 761 C C . ALA A 1 92 ? -7.748 -8.758 17.780 1.00 93.81 92 ALA A C 1
ATOM 763 O O . ALA A 1 92 ? -8.475 -7.874 18.222 1.00 93.81 92 ALA A O 1
ATOM 764 N N . ALA A 1 93 ? -7.348 -9.789 18.533 1.00 94.56 93 ALA A N 1
ATOM 765 C CA . ALA A 1 93 ? -7.787 -9.973 19.919 1.00 94.56 93 ALA A CA 1
ATOM 766 C C . ALA A 1 93 ? -7.402 -8.784 20.820 1.00 94.56 93 ALA A C 1
ATOM 768 O O . ALA A 1 93 ? -8.246 -8.262 21.548 1.00 94.56 93 ALA A O 1
ATOM 769 N N . ARG A 1 94 ? -6.149 -8.318 20.714 1.00 96.00 94 ARG A N 1
ATOM 770 C CA . ARG A 1 94 ? -5.641 -7.170 21.481 1.00 96.00 94 ARG A CA 1
ATOM 771 C C . ARG A 1 94 ? -6.343 -5.875 21.086 1.00 96.00 94 ARG A C 1
ATOM 773 O O . ARG A 1 94 ? -6.704 -5.089 21.955 1.00 96.00 94 ARG A O 1
ATOM 780 N N . MET A 1 95 ? -6.577 -5.671 19.790 1.00 94.88 95 MET A N 1
ATOM 781 C CA . MET A 1 95 ? -7.305 -4.496 19.306 1.00 94.88 95 MET A CA 1
ATOM 782 C C . MET A 1 95 ? -8.751 -4.492 19.814 1.00 94.88 95 MET A C 1
ATOM 784 O O . MET A 1 95 ? -9.218 -3.471 20.308 1.00 94.88 95 MET A O 1
ATOM 788 N N . ILE A 1 96 ? -9.448 -5.633 19.764 1.00 96.38 96 ILE A N 1
ATOM 789 C CA . ILE A 1 96 ? -10.817 -5.766 20.291 1.00 96.38 96 ILE A CA 1
ATOM 790 C C . ILE A 1 96 ? -10.869 -5.406 21.778 1.00 96.38 96 ILE A C 1
ATOM 792 O O . ILE A 1 96 ? -11.791 -4.711 22.200 1.00 96.38 96 ILE A O 1
ATOM 796 N N . GLU A 1 97 ? -9.912 -5.882 22.574 1.00 97.19 97 GLU A N 1
ATOM 797 C CA . GLU A 1 97 ? -9.830 -5.562 24.001 1.00 97.19 97 GLU A CA 1
ATOM 798 C C . GLU A 1 97 ? -9.601 -4.062 24.231 1.00 97.19 97 GLU A C 1
ATOM 800 O O . GLU A 1 97 ? -10.394 -3.436 24.933 1.00 97.19 97 GLU A O 1
ATOM 805 N N . SER A 1 98 ? -8.631 -3.462 23.535 1.00 96.56 98 SER A N 1
ATOM 806 C CA . SER A 1 98 ? -8.364 -2.017 23.594 1.00 96.56 98 SER A CA 1
ATOM 807 C C . SER A 1 98 ? -9.611 -1.185 23.278 1.00 96.56 98 SER A C 1
ATOM 809 O O . SER A 1 98 ? -9.971 -0.283 24.031 1.00 96.56 98 SER A O 1
ATOM 811 N N . TYR A 1 99 ? -10.335 -1.510 22.202 1.00 96.44 99 TYR A N 1
ATOM 812 C CA . TYR A 1 99 ? -11.540 -0.759 21.840 1.00 96.44 99 TYR A CA 1
ATOM 813 C C . TYR A 1 99 ? -12.706 -0.984 22.807 1.00 96.44 99 TYR A C 1
ATOM 815 O O . TYR A 1 99 ? -13.552 -0.100 22.954 1.00 96.44 99 TYR A O 1
ATOM 823 N N . LYS A 1 100 ? -12.775 -2.131 23.496 1.00 97.38 100 LYS A N 1
ATOM 824 C CA . LYS A 1 100 ? -13.751 -2.334 24.579 1.00 97.38 100 LYS A CA 1
ATOM 825 C C . LYS A 1 100 ? -13.455 -1.423 25.768 1.00 97.38 100 LYS A C 1
ATOM 827 O O . LYS A 1 100 ? -14.393 -0.853 26.326 1.00 97.38 100 LYS A O 1
ATOM 832 N N . GLU A 1 101 ? -12.185 -1.265 26.132 1.00 96.88 101 GLU A N 1
ATOM 833 C CA . GLU A 1 101 ? -11.765 -0.342 27.190 1.00 96.88 101 GLU A CA 1
ATOM 834 C C . GLU A 1 101 ? -12.063 1.114 26.819 1.00 96.88 101 GLU A C 1
ATOM 836 O O . GLU A 1 101 ? -12.659 1.848 27.612 1.00 96.88 101 GLU A O 1
ATOM 841 N N . ASP A 1 102 ? -11.728 1.523 25.593 1.00 94.62 102 ASP A N 1
ATOM 842 C CA . ASP A 1 102 ? -12.018 2.870 25.096 1.00 94.62 102 ASP A CA 1
ATOM 843 C C . ASP A 1 102 ? -13.523 3.139 25.057 1.00 94.62 102 ASP A C 1
ATOM 845 O O . ASP A 1 102 ? -13.984 4.183 25.522 1.00 94.62 102 ASP A O 1
ATOM 849 N N . LYS A 1 103 ? -14.320 2.168 24.596 1.00 96.88 103 LYS A N 1
ATOM 850 C CA . LYS A 1 103 ? -15.783 2.260 24.629 1.00 96.88 103 LYS A CA 1
ATOM 851 C C . LYS A 1 103 ? -16.301 2.465 26.052 1.00 96.88 103 LYS A C 1
ATOM 853 O O . LYS A 1 103 ? -17.150 3.329 26.264 1.00 96.88 103 LYS A O 1
ATOM 858 N N . ALA A 1 104 ? -15.813 1.692 27.024 1.00 97.06 104 ALA A N 1
ATOM 859 C CA . ALA A 1 104 ? -16.220 1.834 28.422 1.00 97.06 104 ALA A CA 1
ATOM 860 C C . ALA A 1 104 ? -15.877 3.228 28.972 1.00 97.06 104 ALA A C 1
ATOM 862 O O . ALA A 1 104 ? -16.691 3.845 29.661 1.00 97.06 104 ALA A O 1
ATOM 863 N N . ARG A 1 105 ? -14.708 3.757 28.599 1.00 96.38 105 ARG A N 1
ATOM 864 C CA . ARG A 1 105 ? -14.274 5.109 28.954 1.00 96.38 105 ARG A CA 1
ATOM 865 C C . ARG A 1 105 ? -15.187 6.180 28.359 1.00 96.38 105 ARG A C 1
ATOM 867 O O . ARG A 1 105 ? -15.649 7.051 29.089 1.00 96.38 105 ARG A O 1
ATOM 874 N N . TYR A 1 106 ? -15.516 6.079 27.071 1.00 95.94 106 TYR A N 1
ATOM 875 C CA . TYR A 1 106 ? -16.437 7.014 26.422 1.00 95.94 106 TYR A CA 1
ATOM 876 C C . TYR A 1 106 ? -17.850 6.961 27.004 1.00 95.94 106 TYR A C 1
ATOM 878 O O . TYR A 1 106 ? -18.499 7.996 27.096 1.00 95.94 106 TYR A O 1
ATOM 886 N N . ILE A 1 107 ? -18.326 5.790 27.438 1.00 96.56 107 ILE A N 1
ATOM 887 C CA . ILE A 1 107 ? -19.614 5.673 28.140 1.00 96.56 107 ILE A CA 1
ATOM 888 C C . ILE A 1 107 ? -19.579 6.433 29.471 1.00 96.56 107 ILE A C 1
ATOM 890 O O . ILE A 1 107 ? -20.543 7.126 29.796 1.00 96.56 107 ILE A O 1
ATOM 894 N N . SER A 1 108 ? -18.476 6.338 30.222 1.00 96.06 108 SER A N 1
ATOM 895 C CA . SER A 1 108 ? -18.304 7.110 31.458 1.00 96.06 108 SER A CA 1
ATOM 896 C C . SER A 1 108 ? -18.335 8.612 31.177 1.00 96.06 108 SER A C 1
ATOM 898 O O . SER A 1 108 ? -19.113 9.327 31.801 1.00 96.06 108 SER A O 1
ATOM 900 N N . TYR A 1 109 ? -17.555 9.080 30.200 1.00 94.50 109 TYR A N 1
ATOM 901 C CA . TYR A 1 109 ? -17.506 10.501 29.849 1.00 94.50 109 TYR A CA 1
ATOM 902 C C . TYR A 1 109 ? -18.836 11.025 29.310 1.00 94.50 109 TYR A C 1
ATOM 904 O O . TYR A 1 109 ? -19.254 12.121 29.666 1.00 94.50 109 TYR A O 1
ATOM 912 N N . LEU A 1 110 ? -19.561 10.217 28.532 1.00 95.56 110 LEU A N 1
ATOM 913 C CA . LEU A 1 110 ? -20.903 10.562 28.072 1.00 95.56 110 LEU A CA 1
ATOM 914 C C . LEU A 1 110 ? -21.866 10.772 29.247 1.00 95.56 110 LEU A C 1
ATOM 916 O O . LEU A 1 110 ? -22.650 11.717 29.232 1.00 95.56 110 LEU A O 1
ATOM 920 N N . SER A 1 111 ? -21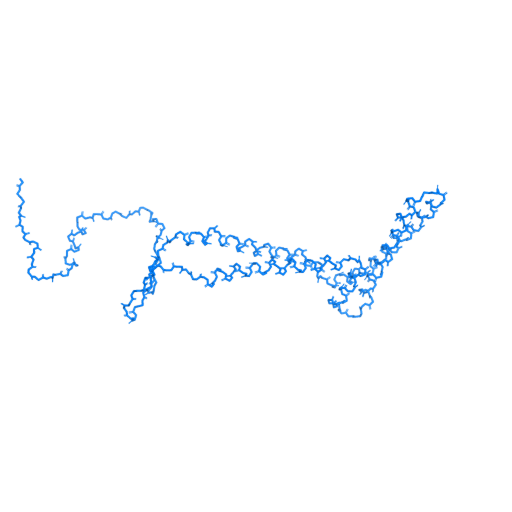.811 9.907 30.263 1.00 94.88 111 SER A N 1
ATOM 921 C CA . SER A 1 111 ? -22.626 10.060 31.472 1.00 94.88 111 SER A CA 1
ATOM 922 C C . SER A 1 111 ? -22.287 11.343 32.237 1.00 94.88 111 SER A C 1
ATOM 924 O O . SER A 1 111 ? -23.172 11.913 32.871 1.00 94.88 111 SER A O 1
ATOM 926 N N . ASP A 1 112 ? -21.027 11.771 32.249 1.00 94.12 112 ASP A N 1
ATOM 927 C CA . ASP A 1 112 ? -20.620 12.991 32.948 1.00 94.12 112 ASP A CA 1
ATOM 928 C C . ASP A 1 112 ? -21.023 14.246 32.159 1.00 94.12 112 ASP A C 1
ATOM 930 O O . ASP A 1 112 ? -21.697 15.111 32.720 1.00 94.12 112 ASP A O 1
ATOM 934 N N . ALA A 1 113 ? -20.800 14.269 30.841 1.00 92.94 113 ALA A N 1
ATOM 935 C CA . ALA A 1 113 ? -21.268 15.337 29.951 1.00 92.94 113 ALA A CA 1
ATOM 936 C C . ALA A 1 113 ? -22.796 15.535 30.018 1.00 92.94 113 ALA A C 1
ATOM 938 O O . ALA A 1 113 ? -23.291 16.662 30.053 1.00 92.94 113 ALA A O 1
ATOM 939 N N . GLN A 1 114 ? -23.562 14.442 30.134 1.00 93.19 114 GLN A N 1
ATOM 940 C CA . GLN A 1 114 ? -25.018 14.493 30.316 1.00 93.19 114 GLN A CA 1
ATOM 941 C C . GLN A 1 114 ? -25.448 15.158 31.629 1.00 93.19 114 GLN A C 1
ATOM 943 O O . GLN A 1 114 ? -26.491 15.812 31.672 1.00 93.19 114 GLN A O 1
ATOM 948 N N . LYS A 1 115 ? -24.677 14.989 32.713 1.00 94.81 115 LYS A N 1
ATOM 949 C CA . LYS A 1 115 ? -24.957 15.659 33.996 1.00 94.81 115 LYS A CA 1
ATOM 950 C C . LYS A 1 115 ? -24.659 17.152 33.914 1.00 94.81 115 LYS A C 1
ATOM 952 O O . LYS A 1 115 ? -25.367 17.942 34.533 1.00 94.81 115 LYS A O 1
ATOM 957 N N . GLU A 1 116 ? -23.622 17.519 33.170 1.00 93.75 116 GLU A N 1
ATOM 958 C CA . GLU A 1 116 ? -23.197 18.906 32.966 1.00 93.75 116 GLU A CA 1
ATOM 959 C C . GLU A 1 116 ? -24.069 19.641 31.933 1.00 93.75 116 GLU A C 1
ATOM 961 O O . GLU A 1 116 ? -24.151 20.869 31.947 1.00 93.75 116 GLU A O 1
ATOM 966 N N . GLY A 1 117 ? -24.797 18.896 31.094 1.00 92.81 117 GLY A N 1
ATOM 967 C CA . GLY A 1 117 ? -25.669 19.439 30.053 1.00 92.81 117 GLY A CA 1
ATOM 968 C C . GLY A 1 117 ? -24.909 19.934 28.820 1.00 92.81 117 GLY A C 1
ATOM 969 O O . GLY A 1 117 ? -25.469 20.710 28.037 1.00 92.81 117 GLY A O 1
ATOM 970 N N . ASP A 1 118 ? -23.657 19.501 28.643 1.00 94.19 118 ASP A N 1
ATOM 971 C CA . ASP A 1 118 ? -22.819 19.861 27.502 1.00 94.19 118 ASP A CA 1
ATOM 972 C C . ASP A 1 118 ? -23.146 18.986 26.284 1.00 94.19 118 ASP A C 1
ATOM 974 O O . ASP A 1 118 ? -22.737 17.830 26.153 1.00 94.19 118 ASP A O 1
ATOM 978 N N . LYS A 1 119 ? -23.907 19.564 25.353 1.00 93.06 119 LYS A N 1
ATOM 979 C CA . LYS A 1 119 ? -24.345 18.871 24.137 1.00 93.06 119 LYS A CA 1
ATOM 980 C C . LYS A 1 119 ? -23.223 18.632 23.126 1.00 93.06 119 LYS A C 1
ATOM 982 O O . LYS A 1 119 ? -23.376 17.745 22.287 1.00 93.06 119 LYS A O 1
ATOM 987 N N . GLU A 1 120 ? -22.160 19.433 23.145 1.00 93.94 120 GLU A N 1
ATOM 988 C CA . GLU A 1 120 ? -21.040 19.275 22.217 1.00 93.94 120 GLU A CA 1
ATOM 989 C C . GLU A 1 120 ? -20.185 18.079 22.639 1.00 93.94 120 GLU A C 1
ATOM 991 O O . GLU A 1 120 ? -19.918 17.190 21.824 1.00 93.94 120 GLU A O 1
ATOM 996 N N . GLU A 1 121 ? -19.857 17.994 23.928 1.00 93.88 121 GLU A N 1
ATOM 997 C CA . GLU A 1 121 ? -19.142 16.845 24.484 1.00 93.88 121 GLU A CA 1
ATOM 998 C C . GLU A 1 121 ? -19.946 15.546 24.365 1.00 93.88 121 GLU A C 1
ATOM 1000 O O . GLU A 1 121 ? -19.397 14.509 23.978 1.00 93.88 121 GLU A O 1
ATOM 1005 N N . GLU A 1 122 ? -21.263 15.592 24.600 1.00 94.00 122 GLU A N 1
ATOM 1006 C CA . GLU A 1 122 ? -22.134 14.436 24.375 1.00 94.00 122 GLU A CA 1
ATOM 1007 C C . GLU A 1 122 ? -22.003 13.872 22.952 1.00 94.00 122 GLU A C 1
ATOM 1009 O O . GLU A 1 122 ? -21.921 12.653 22.768 1.00 94.00 122 GLU A O 1
ATOM 1014 N N . ASP A 1 123 ? -22.000 14.734 21.933 1.00 95.69 123 ASP A N 1
ATOM 1015 C CA . ASP A 1 123 ? -21.890 14.307 20.539 1.00 95.69 123 ASP A CA 1
ATOM 1016 C C . ASP A 1 123 ? -20.504 13.722 20.224 1.00 95.69 123 ASP A C 1
ATOM 1018 O O . ASP A 1 123 ? -20.396 12.703 19.533 1.00 95.69 123 ASP A O 1
ATOM 1022 N N . ILE A 1 124 ? -19.440 14.309 20.780 1.00 95.19 124 ILE A N 1
ATOM 1023 C CA . ILE A 1 124 ? -18.072 13.790 20.657 1.00 95.19 124 ILE A CA 1
ATOM 1024 C C . ILE A 1 124 ? -17.984 12.374 21.240 1.00 95.19 124 ILE A C 1
ATOM 1026 O O . ILE A 1 124 ? -17.500 11.458 20.567 1.00 95.19 124 ILE A O 1
ATOM 1030 N N . PHE A 1 125 ? -18.492 12.153 22.454 1.00 96.50 125 PHE A N 1
ATOM 1031 C CA . PHE A 1 125 ? -18.423 10.838 23.093 1.00 96.50 125 PHE A CA 1
ATOM 1032 C C . PHE A 1 125 ? -19.326 9.808 22.413 1.00 96.50 125 PHE A C 1
ATOM 1034 O O . PHE A 1 125 ? -18.918 8.657 22.249 1.00 96.50 125 PHE A O 1
ATOM 1041 N N . ARG A 1 126 ? -20.507 10.203 21.917 1.00 96.25 126 ARG A N 1
ATOM 1042 C CA . ARG A 1 126 ? -21.351 9.324 21.085 1.00 96.25 126 ARG A CA 1
ATOM 1043 C C . ARG A 1 126 ? -20.628 8.880 19.816 1.00 96.25 126 ARG A C 1
ATOM 1045 O O . ARG A 1 126 ? -20.692 7.699 19.469 1.00 96.25 126 ARG A O 1
ATOM 1052 N N . ARG A 1 127 ? -19.910 9.789 19.147 1.00 95.38 127 ARG A N 1
ATOM 1053 C CA . ARG A 1 127 ? -19.063 9.446 17.995 1.00 95.38 127 ARG A CA 1
ATOM 1054 C C . ARG A 1 127 ? -17.933 8.496 18.390 1.00 95.38 127 ARG A C 1
ATOM 1056 O O . ARG A 1 127 ? -17.731 7.505 17.695 1.00 95.38 127 ARG A O 1
ATOM 1063 N N . GLY A 1 128 ? -17.263 8.733 19.518 1.00 95.00 128 GLY A N 1
ATOM 1064 C CA . GLY A 1 128 ? -16.230 7.836 20.054 1.00 95.00 128 GLY A CA 1
ATOM 1065 C C . GLY A 1 128 ? -16.739 6.411 20.303 1.00 95.00 128 GLY A C 1
ATOM 1066 O O . GLY A 1 128 ? -16.113 5.444 19.873 1.00 95.00 128 GLY A O 1
ATOM 1067 N N . ILE A 1 129 ? -17.926 6.271 20.903 1.00 96.38 129 ILE A N 1
ATOM 1068 C CA . ILE A 1 129 ? -18.584 4.970 21.117 1.00 96.38 129 ILE A CA 1
ATOM 1069 C C . ILE A 1 129 ? -18.879 4.279 19.781 1.00 96.38 129 ILE A C 1
ATOM 1071 O O . ILE A 1 129 ? -18.596 3.091 19.631 1.00 96.38 129 ILE A O 1
ATOM 1075 N N . ALA A 1 130 ? -19.423 5.011 18.804 1.00 95.69 130 ALA A N 1
ATOM 1076 C CA . ALA A 1 130 ? -19.734 4.459 17.487 1.00 95.69 130 ALA A CA 1
ATOM 1077 C C . ALA A 1 130 ? -18.472 4.006 16.730 1.00 95.69 130 ALA A C 1
ATOM 1079 O O . ALA A 1 130 ? -18.486 2.954 16.088 1.00 95.69 130 ALA A O 1
ATOM 1080 N N . LEU A 1 131 ? -17.376 4.767 16.832 1.00 93.94 131 LEU A N 1
ATOM 1081 C CA . LEU A 1 131 ? -16.078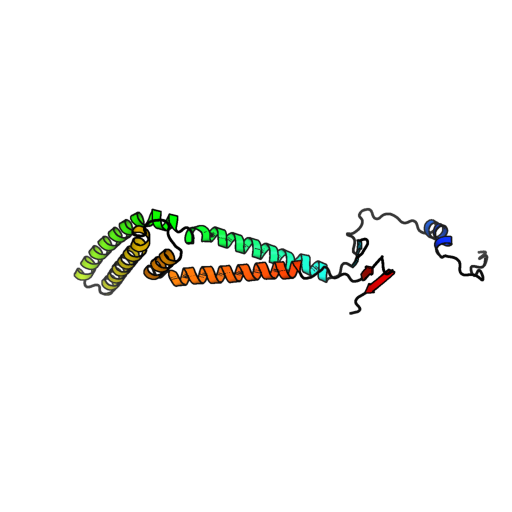 4.399 16.265 1.00 93.94 131 LEU A CA 1
ATOM 1082 C C . LEU A 1 131 ? -15.524 3.131 16.919 1.00 93.94 131 LEU A C 1
ATOM 1084 O O . LEU A 1 131 ? -15.151 2.204 16.205 1.00 93.94 131 LEU A O 1
ATOM 1088 N N . ALA A 1 132 ? -15.539 3.051 18.252 1.00 95.69 132 ALA A N 1
ATOM 1089 C CA . ALA A 1 132 ? -15.098 1.861 18.975 1.00 95.69 132 ALA A CA 1
ATOM 1090 C C . ALA A 1 132 ? -15.946 0.626 18.617 1.00 95.69 132 ALA A C 1
ATOM 1092 O O . ALA A 1 132 ? -15.403 -0.453 18.398 1.00 95.69 132 ALA A O 1
ATOM 1093 N N . ASP A 1 133 ? -17.267 0.778 18.472 1.00 96.31 133 ASP A N 1
ATOM 1094 C CA . ASP A 1 133 ? -18.148 -0.313 18.041 1.00 96.31 133 ASP A CA 1
ATOM 1095 C C . ASP A 1 133 ? -17.862 -0.785 16.615 1.00 96.31 133 ASP A C 1
ATOM 1097 O O . ASP A 1 133 ? -17.859 -1.991 16.348 1.00 96.31 133 ASP A O 1
ATOM 1101 N N . ASN A 1 134 ? -17.607 0.141 15.691 1.00 95.12 134 ASN A N 1
ATOM 1102 C CA . ASN A 1 134 ? -17.212 -0.213 14.331 1.00 95.12 134 ASN A CA 1
ATOM 1103 C C . ASN A 1 134 ? -15.848 -0.903 14.307 1.00 95.12 134 ASN A C 1
ATOM 1105 O O . ASN A 1 134 ? -15.700 -1.902 13.605 1.00 95.12 134 ASN A O 1
ATOM 1109 N N . ALA A 1 135 ? -14.896 -0.431 15.114 1.00 94.62 135 ALA A N 1
ATOM 1110 C CA . ALA A 1 135 ? -13.586 -1.046 15.252 1.00 94.62 135 ALA A CA 1
ATOM 1111 C C . ALA A 1 135 ? -13.683 -2.478 15.789 1.00 94.62 135 ALA A C 1
ATOM 1113 O O . ALA A 1 135 ? -13.145 -3.399 15.178 1.00 94.62 135 ALA A O 1
ATOM 1114 N N . ILE A 1 136 ? -14.454 -2.702 16.858 1.00 96.56 136 ILE A N 1
ATOM 1115 C CA . ILE A 1 136 ? -14.698 -4.041 17.416 1.00 96.56 136 ILE A CA 1
ATOM 1116 C C . ILE A 1 136 ? -15.275 -4.978 16.348 1.00 96.56 136 ILE A C 1
ATOM 1118 O O . ILE A 1 136 ? -14.772 -6.088 16.188 1.00 96.56 136 ILE A O 1
ATOM 1122 N N . LYS A 1 137 ? -16.285 -4.532 15.587 1.00 96.06 137 LYS A N 1
ATOM 1123 C CA . LYS A 1 137 ? -16.869 -5.321 14.486 1.00 96.06 137 LYS A CA 1
ATOM 1124 C C . LYS A 1 137 ? -15.877 -5.575 13.351 1.00 96.06 137 LYS A C 1
ATOM 1126 O O . LYS A 1 137 ? -15.918 -6.625 12.722 1.00 96.06 137 LYS A O 1
ATOM 1131 N N . GLY A 1 138 ? -15.012 -4.609 13.053 1.00 94.25 138 GLY A N 1
ATOM 1132 C CA . GLY A 1 138 ? -13.982 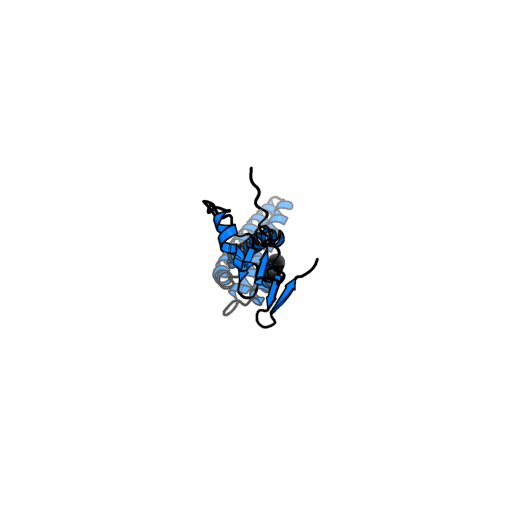-4.740 12.027 1.00 94.25 138 GLY A CA 1
ATOM 1133 C C . GLY A 1 138 ? -12.9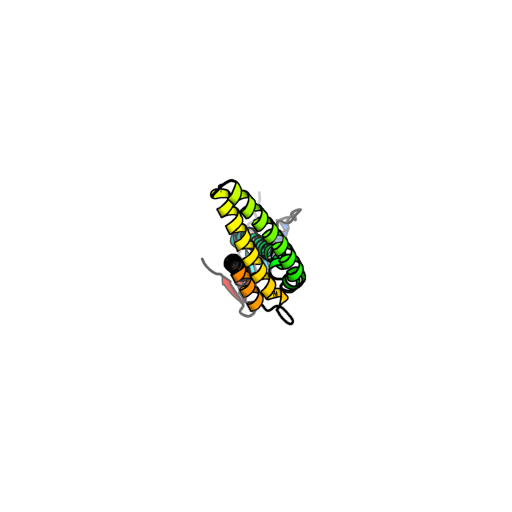48 -5.795 12.401 1.00 94.25 138 GLY A C 1
ATOM 1134 O O . GLY A 1 138 ? -12.684 -6.707 11.622 1.00 94.25 138 GLY A O 1
ATOM 1135 N N . TYR A 1 139 ? -12.410 -5.722 13.619 1.00 95.19 139 TYR A N 1
ATOM 1136 C CA . TYR A 1 139 ? -11.417 -6.682 14.097 1.00 95.19 139 TYR A CA 1
ATOM 1137 C C . TYR A 1 139 ? -12.005 -8.056 14.425 1.00 95.19 139 TYR A C 1
ATOM 1139 O O . TYR A 1 139 ? -11.300 -9.055 14.275 1.00 95.19 139 TYR A O 1
ATOM 1147 N N . SER A 1 140 ? -13.285 -8.151 14.804 1.00 95.25 140 SER A N 1
ATOM 1148 C CA . SER A 1 140 ? -13.932 -9.452 15.016 1.00 95.25 140 SER A CA 1
ATOM 1149 C C . SER A 1 140 ? -13.965 -10.286 13.736 1.00 95.25 140 SER A C 1
ATOM 1151 O O . SER A 1 140 ? -13.784 -11.494 13.810 1.00 95.25 140 SER A O 1
ATOM 1153 N N . ILE A 1 141 ? -14.067 -9.653 12.559 1.00 94.81 141 ILE A N 1
ATOM 1154 C CA . ILE A 1 141 ? -13.985 -10.343 11.261 1.00 94.81 141 ILE A CA 1
ATOM 1155 C C . ILE A 1 141 ? -12.643 -11.074 11.094 1.00 94.81 141 ILE A C 1
ATOM 1157 O O . ILE A 1 141 ? -12.625 -12.177 10.557 1.00 94.81 141 ILE A O 1
ATOM 1161 N N . TYR A 1 142 ? -11.528 -10.494 11.555 1.00 93.19 142 TYR A N 1
ATOM 1162 C CA . TYR A 1 142 ? -10.232 -11.184 11.545 1.00 93.19 142 TYR A CA 1
ATOM 1163 C C . TYR A 1 142 ? -10.155 -12.277 12.610 1.00 93.19 142 TYR A C 1
ATOM 1165 O O . TYR A 1 142 ? -9.643 -13.361 12.345 1.00 93.19 142 TYR A O 1
ATOM 1173 N N . PHE A 1 143 ? -10.640 -11.983 13.818 1.00 91.56 143 PHE A N 1
ATOM 1174 C CA . PHE A 1 143 ? -10.550 -12.888 14.962 1.00 91.56 143 PHE A CA 1
ATOM 1175 C C . PHE A 1 143 ? -11.373 -14.170 14.770 1.00 91.56 143 PHE A C 1
ATOM 1177 O O . PHE A 1 143 ? -10.909 -15.254 15.105 1.00 91.56 143 PHE A O 1
ATOM 1184 N N . GLU A 1 144 ? -12.574 -14.043 14.209 1.00 91.75 144 GLU A N 1
ATOM 1185 C CA . GLU A 1 144 ? -13.510 -15.146 13.958 1.00 91.75 144 GLU A CA 1
ATOM 1186 C C . GLU A 1 144 ? -13.173 -15.942 12.689 1.00 91.75 144 GLU A C 1
ATOM 1188 O O . GLU A 1 144 ? -13.776 -16.982 12.434 1.00 91.75 144 GLU A O 1
ATOM 1193 N N . GLN A 1 145 ? -12.235 -15.465 11.866 1.00 91.00 145 GLN A N 1
ATOM 1194 C CA . GLN A 1 145 ? -11.832 -16.169 10.656 1.00 91.00 145 GLN A CA 1
ATOM 1195 C C . GLN A 1 145 ? -11.074 -17.452 11.022 1.00 91.00 145 GLN A C 1
ATOM 1197 O O . GLN A 1 145 ? -9.950 -17.410 11.527 1.00 91.00 145 GLN A O 1
ATOM 1202 N N . ASP A 1 146 ? -11.654 -18.603 10.691 1.00 85.19 146 ASP A N 1
ATOM 1203 C CA . ASP A 1 146 ? -10.956 -19.886 10.753 1.00 85.19 146 ASP A CA 1
ATOM 1204 C C . ASP A 1 146 ? -9.897 -19.973 9.641 1.00 85.19 146 ASP A C 1
ATOM 1206 O O . ASP A 1 146 ? -10.172 -19.654 8.480 1.00 85.19 146 ASP A O 1
ATOM 1210 N N . GLY A 1 147 ? -8.686 -20.416 9.997 1.00 85.75 147 GLY A N 1
ATOM 1211 C CA . GLY A 1 147 ? -7.558 -20.547 9.063 1.00 85.75 147 GLY A CA 1
ATOM 1212 C C . GLY A 1 147 ? -6.989 -19.213 8.560 1.00 85.75 147 GLY A C 1
ATOM 1213 O O . GLY A 1 147 ? -7.167 -18.175 9.197 1.00 85.75 147 GLY A O 1
ATOM 1214 N N . ASP A 1 148 ? -6.275 -19.246 7.439 1.00 87.69 148 ASP A N 1
ATOM 1215 C CA . ASP A 1 148 ? -5.566 -18.078 6.901 1.00 87.69 148 ASP A CA 1
ATOM 1216 C C . ASP A 1 148 ? -6.529 -16.964 6.460 1.00 87.69 148 ASP A C 1
ATOM 1218 O O . ASP A 1 148 ? -7.633 -17.211 5.952 1.00 87.69 148 ASP A O 1
ATOM 1222 N N . VAL A 1 149 ? -6.109 -15.710 6.623 1.00 90.31 149 VAL A N 1
ATOM 1223 C CA . VAL A 1 149 ? -6.928 -14.564 6.211 1.00 90.31 149 VAL A CA 1
ATOM 1224 C C . VAL A 1 149 ? -6.858 -14.374 4.699 1.00 90.31 149 VAL A C 1
ATOM 1226 O O . VAL A 1 149 ? -5.814 -14.073 4.124 1.00 90.31 149 VAL A O 1
ATOM 1229 N N . SER A 1 150 ? -8.010 -14.478 4.035 1.00 91.44 150 SER A N 1
ATOM 1230 C CA . SER A 1 150 ? -8.119 -14.158 2.609 1.00 91.44 150 SER A CA 1
ATOM 1231 C C . SER A 1 150 ? -8.177 -12.645 2.353 1.00 91.44 150 SER A C 1
ATOM 1233 O O . SER A 1 150 ? -8.680 -11.880 3.181 1.00 91.44 150 SER A O 1
ATOM 1235 N N . LEU A 1 151 ? -7.789 -12.214 1.146 1.00 89.19 151 LEU A N 1
ATOM 1236 C CA . LEU A 1 151 ? -7.943 -10.822 0.693 1.00 89.19 151 LEU A CA 1
ATOM 1237 C C . LEU A 1 151 ? -9.390 -10.316 0.841 1.00 89.19 151 LEU A C 1
ATOM 1239 O O . LEU A 1 151 ? -9.616 -9.175 1.235 1.00 89.19 151 LEU A O 1
ATOM 1243 N N . PHE A 1 152 ? -10.389 -11.161 0.567 1.00 91.12 152 PHE A N 1
ATOM 1244 C CA . PHE A 1 152 ? -11.798 -10.781 0.702 1.00 91.12 152 PHE A CA 1
ATOM 1245 C C . PHE A 1 152 ? -12.213 -10.577 2.161 1.00 91.12 152 PHE A C 1
ATOM 1247 O O . PHE A 1 152 ? -13.010 -9.682 2.450 1.00 91.12 152 PHE A O 1
ATOM 1254 N N . THR A 1 153 ? -11.675 -11.384 3.079 1.00 92.56 153 THR A N 1
ATOM 1255 C CA . THR A 1 153 ? -11.874 -11.207 4.523 1.00 92.56 153 THR A CA 1
ATOM 1256 C C . THR A 1 153 ? -11.264 -9.881 4.973 1.00 92.56 153 THR A C 1
ATOM 1258 O O . THR A 1 153 ? -11.942 -9.093 5.631 1.00 92.56 153 THR A O 1
ATOM 1261 N N . HIS A 1 154 ? -10.039 -9.588 4.531 1.00 92.69 154 HIS A N 1
ATOM 1262 C CA . HIS A 1 154 ? -9.353 -8.326 4.807 1.00 92.69 154 HIS A CA 1
ATOM 1263 C C . HIS A 1 154 ? -10.135 -7.114 4.277 1.00 92.69 154 HIS A C 1
ATOM 1265 O O . HIS A 1 154 ? -10.470 -6.208 5.036 1.00 92.69 154 HIS A O 1
ATOM 1271 N N . MET A 1 155 ? -10.570 -7.135 3.013 1.00 92.75 155 MET A N 1
ATOM 1272 C CA . MET A 1 155 ? -11.407 -6.070 2.442 1.00 92.75 155 MET A CA 1
ATOM 1273 C C . MET A 1 155 ? -12.731 -5.881 3.196 1.00 92.75 155 MET A C 1
ATOM 1275 O O . MET A 1 155 ? -13.209 -4.755 3.336 1.00 92.75 155 MET A O 1
ATOM 1279 N N . ARG A 1 156 ? -13.347 -6.964 3.690 1.00 94.00 156 ARG A N 1
ATOM 1280 C CA . ARG A 1 156 ? -14.578 -6.883 4.489 1.00 94.00 156 ARG A CA 1
ATOM 1281 C C . ARG A 1 156 ? -14.325 -6.207 5.836 1.00 94.00 156 ARG A C 1
ATOM 1283 O O . ARG A 1 156 ? -15.125 -5.363 6.234 1.00 94.00 156 ARG A O 1
ATOM 1290 N N . ALA A 1 157 ? -13.229 -6.552 6.506 1.00 93.75 157 ALA A N 1
ATOM 1291 C CA . ALA A 1 157 ? -12.827 -5.914 7.753 1.00 93.75 157 ALA A CA 1
ATOM 1292 C C . ALA A 1 157 ? -12.514 -4.426 7.541 1.00 93.75 157 ALA A C 1
ATOM 1294 O O . ALA A 1 157 ? -13.083 -3.583 8.229 1.00 93.75 157 ALA A O 1
ATOM 1295 N N . LEU A 1 158 ? -11.730 -4.079 6.515 1.00 93.56 158 LEU A N 1
ATOM 1296 C CA . LEU A 1 158 ? -11.442 -2.684 6.164 1.00 93.56 158 LEU A CA 1
ATOM 1297 C C . LEU A 1 158 ? -12.699 -1.889 5.801 1.00 93.56 158 LEU A C 1
ATOM 1299 O O . LEU A 1 158 ? -12.814 -0.716 6.147 1.00 93.56 158 LEU A O 1
ATOM 1303 N N . LYS A 1 159 ? -13.682 -2.518 5.143 1.00 94.50 159 LYS A N 1
ATOM 1304 C CA . LYS A 1 159 ? -14.979 -1.882 4.877 1.00 94.50 159 LYS A CA 1
ATOM 1305 C C . LYS A 1 159 ? -15.688 -1.502 6.172 1.00 94.50 159 LYS A C 1
ATOM 1307 O O . LYS A 1 159 ? -16.274 -0.428 6.253 1.00 94.50 159 LYS A O 1
ATOM 1312 N N . GLN A 1 160 ? -15.641 -2.382 7.168 1.00 93.88 160 GLN A N 1
ATOM 1313 C CA . GLN A 1 160 ? -16.242 -2.142 8.475 1.00 93.88 160 GLN A CA 1
ATOM 1314 C C . GLN A 1 160 ? -15.473 -1.080 9.280 1.00 93.88 160 GLN A C 1
ATOM 1316 O O . GLN A 1 160 ? -16.093 -0.333 10.035 1.00 93.88 160 GLN A O 1
ATOM 1321 N N . LEU A 1 161 ? -14.154 -0.989 9.082 1.00 91.62 161 LEU A N 1
ATOM 1322 C CA . LEU A 1 161 ? -13.280 0.026 9.679 1.00 91.62 161 LEU A CA 1
ATOM 1323 C C . LEU A 1 161 ? -13.355 1.394 8.977 1.00 91.62 161 LEU A C 1
ATOM 1325 O O . LEU A 1 161 ? -12.929 2.391 9.547 1.00 91.62 161 LEU A O 1
ATOM 1329 N N . GLY A 1 162 ? -13.920 1.465 7.768 1.00 92.06 162 GLY A N 1
ATOM 1330 C CA . GLY A 1 162 ? -13.937 2.690 6.959 1.00 92.06 162 GLY A CA 1
ATOM 1331 C C . GLY A 1 162 ? -12.623 2.967 6.219 1.00 92.06 162 GLY A C 1
ATOM 1332 O O . GLY A 1 162 ? -12.429 4.063 5.706 1.00 92.06 162 GLY A O 1
ATOM 1333 N N . GLU A 1 163 ? -11.737 1.975 6.128 1.00 91.44 163 GLU A N 1
ATOM 1334 C CA . GLU A 1 163 ? -10.396 2.093 5.535 1.00 91.44 163 GLU A CA 1
ATOM 1335 C C . GLU A 1 163 ? -10.300 1.469 4.132 1.00 91.44 163 GLU A C 1
ATOM 1337 O O . GLU A 1 163 ? -9.263 1.557 3.473 1.00 91.44 163 GLU A O 1
ATOM 1342 N N . LEU A 1 164 ? -11.384 0.857 3.634 1.00 93.12 164 LEU A N 1
ATOM 1343 C CA . LEU A 1 164 ? -11.383 0.166 2.339 1.00 93.12 164 LEU A CA 1
ATOM 1344 C C . LEU A 1 164 ? -10.998 1.089 1.176 1.00 93.12 164 LEU A C 1
ATOM 1346 O O . LEU A 1 164 ? -10.222 0.686 0.311 1.00 93.12 164 LEU A O 1
ATOM 1350 N N . ASP A 1 165 ? -11.523 2.313 1.151 1.00 92.31 165 ASP A N 1
ATOM 1351 C CA . ASP A 1 165 ? -11.236 3.262 0.072 1.00 92.31 165 ASP A CA 1
ATOM 1352 C C . ASP A 1 165 ? -9.758 3.665 0.069 1.00 92.31 165 ASP A C 1
ATOM 1354 O O . ASP A 1 165 ? -9.143 3.760 -0.995 1.00 92.31 165 ASP A O 1
ATOM 1358 N N . HIS A 1 166 ? -9.165 3.831 1.255 1.00 89.12 166 HIS A N 1
ATOM 1359 C CA . HIS A 1 166 ? -7.745 4.131 1.394 1.00 89.12 166 HIS A CA 1
ATOM 1360 C C . HIS A 1 166 ? -6.890 2.979 0.858 1.00 89.12 166 HIS A C 1
ATOM 1362 O O . HIS A 1 166 ? -6.039 3.197 -0.006 1.00 89.12 166 HIS A O 1
ATOM 1368 N N . PHE A 1 167 ? -7.196 1.749 1.267 1.00 90.31 167 PHE A N 1
ATOM 1369 C CA . PHE A 1 167 ? -6.519 0.543 0.792 1.00 90.31 167 PHE A CA 1
ATOM 1370 C C . PHE A 1 167 ? -6.603 0.382 -0.734 1.00 90.31 167 PHE A C 1
ATOM 1372 O O . PHE A 1 167 ? -5.590 0.193 -1.410 1.00 90.31 167 PHE A O 1
ATOM 1379 N N . LEU A 1 168 ? -7.800 0.532 -1.313 1.00 91.25 168 LEU A N 1
ATOM 1380 C CA . LEU A 1 168 ? -7.994 0.449 -2.764 1.00 91.25 168 LEU A CA 1
ATOM 1381 C C . LEU A 1 168 ? -7.266 1.573 -3.511 1.00 91.25 168 LEU A C 1
ATOM 1383 O O . LEU A 1 168 ? -6.708 1.336 -4.586 1.00 91.25 168 LEU A O 1
ATOM 1387 N N . SER A 1 169 ? -7.231 2.781 -2.941 1.00 90.00 169 SER A N 1
ATOM 1388 C CA . SER A 1 169 ? -6.473 3.898 -3.505 1.00 90.00 169 SER A CA 1
ATOM 1389 C C . SER A 1 169 ? -4.966 3.617 -3.511 1.00 90.00 169 SER A C 1
ATOM 1391 O O . SER A 1 169 ? -4.301 3.910 -4.506 1.00 90.00 169 SER A O 1
ATOM 1393 N N . GLY A 1 170 ? -4.451 2.962 -2.463 1.00 88.75 170 GLY A N 1
ATOM 1394 C CA . GLY A 1 170 ? -3.064 2.509 -2.364 1.00 88.75 170 GLY A CA 1
ATOM 1395 C C . GLY A 1 170 ? -2.713 1.508 -3.463 1.00 88.75 170 GLY A C 1
ATOM 1396 O O . GLY A 1 170 ? -1.769 1.732 -4.221 1.00 88.75 170 GLY A O 1
ATOM 1397 N N . ILE A 1 171 ? -3.529 0.463 -3.641 1.00 89.31 171 ILE A N 1
ATOM 1398 C CA . ILE A 1 171 ? -3.358 -0.515 -4.732 1.00 89.31 171 ILE A CA 1
ATOM 1399 C C . ILE A 1 171 ? -3.366 0.176 -6.101 1.00 89.31 171 ILE A C 1
ATOM 1401 O O . ILE A 1 171 ? -2.526 -0.122 -6.958 1.00 89.31 171 ILE A O 1
ATOM 1405 N N . GLY A 1 172 ? -4.305 1.100 -6.320 1.00 91.00 172 GLY A N 1
ATOM 1406 C CA . GLY A 1 172 ? -4.404 1.858 -7.565 1.00 91.00 172 GLY A CA 1
ATOM 1407 C C . GLY A 1 172 ? -3.147 2.686 -7.836 1.00 91.00 172 GLY A C 1
ATOM 1408 O O . GLY A 1 172 ? -2.591 2.632 -8.935 1.00 91.00 172 GLY A O 1
ATOM 1409 N N . PHE A 1 173 ? -2.652 3.391 -6.819 1.00 89.62 173 PHE A N 1
ATOM 1410 C CA . PHE A 1 173 ? -1.422 4.172 -6.903 1.00 89.62 173 PHE A CA 1
ATOM 1411 C C . PHE A 1 173 ? -0.198 3.292 -7.193 1.00 89.62 173 PHE A C 1
ATOM 1413 O O . PHE A 1 173 ? 0.577 3.604 -8.099 1.00 89.62 173 PHE A O 1
ATOM 1420 N N . PHE A 1 174 ? -0.044 2.156 -6.506 1.00 89.06 174 PHE A N 1
ATOM 1421 C CA . PHE A 1 174 ? 1.064 1.227 -6.754 1.00 89.06 174 PHE A CA 1
ATOM 1422 C C . PHE A 1 174 ? 1.007 0.612 -8.148 1.00 89.06 174 PHE A C 1
ATOM 1424 O O . PHE A 1 174 ? 2.033 0.526 -8.823 1.00 89.06 174 PHE A O 1
ATOM 1431 N N . SER A 1 175 ? -0.187 0.255 -8.619 1.00 90.50 175 SER A N 1
ATOM 1432 C CA . SER A 1 175 ? -0.389 -0.260 -9.976 1.00 90.50 175 SER A CA 1
ATOM 1433 C C . SER A 1 175 ? 0.013 0.777 -11.027 1.00 90.50 175 SER A C 1
ATOM 1435 O O . SER A 1 175 ? 0.701 0.451 -11.994 1.00 90.50 175 SER A O 1
ATOM 1437 N N . PHE A 1 176 ? -0.357 2.042 -10.815 1.00 92.44 176 PHE A N 1
ATOM 1438 C CA . PHE A 1 176 ? 0.022 3.148 -11.689 1.00 92.44 176 PHE A CA 1
ATOM 1439 C C . PHE A 1 176 ? 1.539 3.388 -11.703 1.00 92.44 176 PHE A C 1
ATOM 1441 O O . PHE A 1 176 ? 2.142 3.471 -12.774 1.00 92.44 176 PHE A O 1
ATOM 1448 N N . MET A 1 177 ? 2.178 3.438 -10.531 1.00 91.06 177 MET A N 1
ATOM 1449 C CA . MET A 1 177 ? 3.630 3.619 -10.416 1.00 91.06 177 MET A CA 1
ATOM 1450 C C . MET A 1 177 ? 4.407 2.450 -11.032 1.00 91.06 177 MET A C 1
ATOM 1452 O O . MET A 1 177 ? 5.370 2.663 -11.772 1.00 91.06 177 MET A O 1
ATOM 1456 N N . GLY A 1 178 ? 3.947 1.218 -10.803 1.00 91.88 178 GLY A N 1
ATOM 1457 C CA . GLY A 1 178 ? 4.498 0.019 -11.427 1.00 91.88 178 GLY A CA 1
ATOM 1458 C C . GLY A 1 178 ? 4.375 0.057 -12.950 1.00 91.88 178 GLY A C 1
ATOM 1459 O O . GLY A 1 178 ? 5.352 -0.209 -13.649 1.00 91.88 178 GLY A O 1
ATOM 1460 N N . ALA A 1 179 ? 3.221 0.470 -13.480 1.00 94.12 179 ALA A N 1
ATOM 1461 C CA . ALA A 1 179 ? 3.021 0.634 -14.919 1.00 94.12 179 ALA A CA 1
ATOM 1462 C C . ALA A 1 179 ? 3.946 1.706 -15.520 1.00 94.12 179 ALA A C 1
ATOM 1464 O O . ALA A 1 179 ? 4.514 1.485 -16.590 1.00 94.12 179 ALA A O 1
ATOM 1465 N N . LEU A 1 180 ? 4.159 2.833 -14.830 1.00 93.25 180 LEU A N 1
ATOM 1466 C CA . LEU A 1 180 ? 5.122 3.857 -15.253 1.00 93.25 180 LEU A CA 1
ATOM 1467 C C . LEU A 1 180 ? 6.559 3.323 -15.267 1.00 93.25 180 LEU A C 1
ATOM 1469 O O . LEU A 1 180 ? 7.287 3.536 -16.238 1.00 93.25 180 LEU A O 1
ATOM 1473 N N . SER A 1 181 ? 6.964 2.607 -14.215 1.00 93.62 181 SER A N 1
ATOM 1474 C CA . SER A 1 181 ? 8.293 1.996 -14.127 1.00 93.62 181 SER A CA 1
ATOM 1475 C C . SER A 1 181 ? 8.512 0.977 -15.251 1.00 93.62 181 SER A C 1
ATOM 1477 O O . SER A 1 181 ? 9.497 1.069 -15.988 1.00 93.62 181 SER A O 1
ATOM 1479 N N . LEU A 1 182 ? 7.557 0.064 -15.462 1.00 93.00 182 LEU A N 1
ATOM 1480 C CA . LEU A 1 182 ? 7.595 -0.907 -16.556 1.00 93.00 182 LEU A CA 1
ATOM 1481 C C . LEU A 1 182 ? 7.608 -0.222 -17.924 1.00 93.00 182 LEU A C 1
ATOM 1483 O O . LEU A 1 182 ? 8.380 -0.615 -18.795 1.00 93.00 182 LEU A O 1
ATOM 1487 N N . GLY A 1 183 ? 6.814 0.834 -18.110 1.00 91.88 183 GLY A N 1
ATOM 1488 C CA . GLY A 1 183 ? 6.808 1.635 -19.331 1.00 91.88 183 GLY A CA 1
ATOM 1489 C C . GLY A 1 183 ? 8.183 2.227 -19.642 1.00 91.88 183 GLY A C 1
ATOM 1490 O O . GLY A 1 183 ? 8.645 2.143 -20.779 1.00 91.88 183 GLY A O 1
ATOM 1491 N N . MET A 1 184 ? 8.884 2.749 -18.633 1.00 89.38 184 MET A N 1
ATOM 1492 C CA . MET A 1 184 ? 10.251 3.257 -18.791 1.00 89.38 184 MET A CA 1
ATOM 1493 C C . MET A 1 184 ? 11.250 2.157 -19.161 1.00 89.38 184 MET A C 1
ATOM 1495 O O . MET A 1 184 ? 12.087 2.367 -20.040 1.00 89.38 184 MET A O 1
ATOM 1499 N N . TRP A 1 185 ? 11.135 0.972 -18.557 1.00 91.56 185 TRP A N 1
ATOM 1500 C CA . TRP A 1 185 ? 11.943 -0.191 -18.931 1.00 91.56 185 TRP A CA 1
ATOM 1501 C C . TRP A 1 185 ? 11.677 -0.646 -20.367 1.00 91.56 185 TRP A C 1
ATOM 1503 O O . TRP A 1 185 ? 12.619 -0.889 -21.120 1.00 91.56 185 TRP A O 1
ATOM 1513 N N . LEU A 1 186 ? 10.412 -0.701 -20.785 1.00 90.25 186 LEU A N 1
ATOM 1514 C CA . LEU A 1 186 ? 10.039 -1.042 -22.156 1.00 90.25 186 LEU A CA 1
ATOM 1515 C C . LEU A 1 186 ? 10.582 -0.015 -23.152 1.00 90.25 186 LEU A C 1
ATOM 1517 O O . LEU A 1 186 ? 11.172 -0.406 -24.154 1.00 90.25 186 LEU A O 1
ATOM 1521 N N . LEU A 1 187 ? 10.468 1.285 -22.864 1.00 84.94 187 LEU A N 1
ATOM 1522 C CA . LEU A 1 187 ? 11.076 2.334 -23.688 1.00 84.94 187 LEU A CA 1
ATOM 1523 C C . LEU A 1 187 ? 12.599 2.186 -23.772 1.00 84.94 187 LEU A C 1
ATOM 1525 O O . LEU A 1 187 ? 13.180 2.416 -24.831 1.00 84.94 187 LEU A O 1
ATOM 1529 N N . PHE A 1 188 ? 13.253 1.798 -22.676 1.00 84.75 188 PHE A N 1
ATOM 1530 C CA . PHE A 1 188 ? 14.699 1.612 -22.640 1.00 84.75 188 PHE A CA 1
ATOM 1531 C C . PHE A 1 188 ? 15.174 0.368 -23.407 1.00 84.75 188 PHE A C 1
ATOM 1533 O O . PHE A 1 188 ? 16.243 0.426 -24.021 1.00 84.75 188 PHE A O 1
ATOM 1540 N N . LEU A 1 189 ? 14.412 -0.732 -23.363 1.00 84.62 189 LEU A N 1
ATOM 1541 C CA . LEU A 1 189 ? 14.759 -2.024 -23.968 1.00 84.62 189 LEU A CA 1
ATOM 1542 C C . LEU A 1 189 ? 14.322 -2.141 -25.432 1.00 84.62 189 LEU A C 1
ATOM 1544 O O . LEU A 1 189 ? 15.084 -2.632 -26.260 1.00 84.62 189 LEU A O 1
ATOM 1548 N N . LEU A 1 190 ? 13.102 -1.704 -25.754 1.00 82.75 190 LEU A N 1
ATOM 1549 C CA . LEU A 1 190 ? 12.523 -1.847 -27.093 1.00 82.75 190 LEU A CA 1
ATOM 1550 C C . LEU A 1 190 ? 13.031 -0.795 -28.069 1.00 82.75 190 LEU A C 1
ATOM 1552 O O . LEU A 1 190 ? 12.934 -1.000 -29.277 1.00 82.75 190 LEU A O 1
ATOM 1556 N N . LYS A 1 191 ? 13.559 0.329 -27.574 1.00 71.81 191 LYS A N 1
ATOM 1557 C CA . LYS A 1 191 ? 14.155 1.341 -28.437 1.00 71.81 191 LYS A CA 1
ATOM 1558 C C . LYS A 1 191 ? 15.644 1.026 -28.626 1.00 71.81 191 LYS A C 1
ATOM 1560 O O . LYS A 1 191 ? 16.423 1.269 -27.697 1.00 71.81 191 LYS A O 1
ATOM 1565 N N . PRO A 1 192 ? 16.052 0.468 -29.787 1.00 62.72 192 PRO A N 1
ATOM 1566 C CA . PRO A 1 192 ? 17.447 0.139 -30.035 1.00 62.72 192 PRO A CA 1
ATOM 1567 C C . PRO A 1 192 ? 18.319 1.394 -29.946 1.00 62.72 192 PRO A C 1
ATOM 1569 O O . PRO A 1 192 ? 17.845 2.526 -30.059 1.00 62.72 192 PRO A O 1
ATOM 1572 N N . GLN A 1 193 ? 19.617 1.191 -29.728 1.00 60.81 193 GLN A N 1
ATOM 1573 C CA . GLN A 1 193 ? 20.586 2.260 -29.930 1.00 60.81 193 GLN A CA 1
ATOM 1574 C C . GLN A 1 193 ? 20.480 2.725 -31.384 1.00 60.81 193 GLN A C 1
ATOM 1576 O O . GLN A 1 193 ? 20.670 1.916 -32.290 1.00 60.81 193 GLN A O 1
ATOM 1581 N N . ASP A 1 194 ? 20.175 4.009 -31.592 1.00 60.59 194 ASP A N 1
ATOM 1582 C CA . ASP A 1 194 ? 20.192 4.614 -32.922 1.00 60.59 194 ASP A CA 1
ATOM 1583 C C . ASP A 1 194 ? 21.596 4.423 -33.515 1.00 60.59 194 ASP A C 1
ATOM 1585 O O . ASP A 1 194 ? 22.571 5.031 -33.054 1.00 60.59 194 ASP A O 1
ATOM 1589 N N . ALA A 1 195 ? 21.708 3.524 -34.495 1.00 57.25 195 ALA A N 1
ATOM 1590 C CA . ALA A 1 195 ? 22.907 3.355 -35.293 1.00 57.25 195 ALA A CA 1
ATOM 1591 C C . ALA A 1 195 ? 22.741 4.168 -36.571 1.00 57.25 195 ALA A C 1
ATOM 1593 O O . ALA A 1 195 ? 21.809 3.954 -37.345 1.00 57.25 195 ALA A O 1
ATOM 1594 N N . GLU A 1 196 ? 23.650 5.115 -36.784 1.00 59.56 196 GLU A N 1
ATOM 1595 C CA . GLU A 1 196 ? 23.656 5.910 -38.011 1.00 59.56 196 GLU A CA 1
ATOM 1596 C C . GLU A 1 196 ? 24.011 5.050 -39.231 1.00 59.56 196 GLU A C 1
ATOM 1598 O O . GLU A 1 196 ? 23.538 5.319 -40.337 1.00 59.56 196 GLU A O 1
ATOM 1603 N N . VAL A 1 197 ? 24.820 4.000 -39.030 1.00 59.34 197 VAL A N 1
ATOM 1604 C CA . VAL A 1 197 ? 25.301 3.129 -40.101 1.00 59.34 197 VAL A CA 1
ATOM 1605 C C . VAL A 1 197 ? 25.261 1.660 -39.670 1.00 59.34 197 VAL A C 1
ATOM 1607 O O . VAL A 1 197 ? 25.964 1.232 -38.753 1.00 59.34 197 VAL A O 1
ATOM 1610 N N . TYR A 1 198 ? 24.466 0.856 -40.371 1.00 62.28 198 TYR A N 1
ATOM 1611 C CA . TYR A 1 198 ? 24.469 -0.601 -40.238 1.00 62.28 198 TYR A CA 1
ATOM 1612 C C . TYR A 1 198 ? 25.342 -1.217 -41.328 1.00 62.28 198 TYR A C 1
ATOM 1614 O O . TYR A 1 198 ? 25.219 -0.869 -42.506 1.00 62.28 198 TYR A O 1
ATOM 1622 N N . PHE A 1 199 ? 26.189 -2.168 -40.939 1.00 61.78 199 PHE A N 1
ATOM 1623 C CA . PHE A 1 199 ? 27.039 -2.914 -41.857 1.00 61.78 199 PHE A CA 1
ATOM 1624 C C . PHE A 1 199 ? 26.546 -4.353 -41.966 1.00 61.78 199 PHE A C 1
ATOM 1626 O O . PHE A 1 199 ? 26.673 -5.136 -41.029 1.00 61.78 199 PHE A O 1
ATOM 1633 N N . ASP A 1 200 ? 26.019 -4.729 -43.130 1.00 61.00 200 ASP A N 1
ATOM 1634 C CA . ASP A 1 200 ? 25.782 -6.134 -43.449 1.00 61.00 200 ASP A CA 1
ATOM 1635 C C . ASP A 1 200 ? 27.000 -6.679 -44.197 1.00 61.00 200 ASP A C 1
ATOM 1637 O O . ASP A 1 200 ? 27.141 -6.511 -45.411 1.00 61.00 200 ASP A O 1
ATOM 1641 N N . ARG A 1 201 ? 27.908 -7.322 -43.452 1.00 60.88 201 ARG A N 1
ATOM 1642 C CA . ARG A 1 201 ? 29.151 -7.892 -43.992 1.00 60.88 201 ARG A CA 1
ATOM 1643 C C . ARG A 1 201 ? 28.898 -8.999 -45.018 1.00 60.88 201 ARG A C 1
ATOM 1645 O O . ARG A 1 201 ? 29.671 -9.121 -45.965 1.00 60.88 201 ARG A O 1
ATOM 1652 N N . ASN A 1 202 ? 27.825 -9.775 -44.856 1.00 61.34 202 ASN A N 1
ATOM 1653 C CA . ASN A 1 202 ? 27.489 -10.874 -45.765 1.00 61.34 202 ASN A CA 1
ATOM 1654 C C . ASN A 1 202 ? 26.975 -10.354 -47.105 1.00 61.34 202 ASN A C 1
ATOM 1656 O O . ASN A 1 202 ? 27.274 -10.929 -48.148 1.00 61.34 202 ASN A O 1
ATOM 1660 N N . ARG A 1 203 ? 26.217 -9.256 -47.079 1.00 60.56 203 ARG A N 1
ATOM 1661 C CA . ARG A 1 203 ? 25.701 -8.620 -48.296 1.00 60.56 203 ARG A CA 1
ATOM 1662 C C . ARG A 1 203 ? 26.627 -7.535 -48.848 1.00 60.56 203 ARG A C 1
ATOM 1664 O O . ARG A 1 203 ? 26.396 -7.077 -49.959 1.00 60.56 203 ARG A O 1
ATOM 1671 N N . GLN A 1 204 ? 27.661 -7.139 -48.100 1.00 66.94 204 GLN A N 1
ATOM 1672 C CA . GLN A 1 204 ? 28.507 -5.969 -48.374 1.00 66.94 204 GLN A CA 1
ATOM 1673 C C . GLN A 1 204 ? 27.684 -4.681 -48.569 1.00 66.94 204 GLN A C 1
ATOM 1675 O O . GLN A 1 204 ? 28.055 -3.805 -49.349 1.00 66.94 204 GLN A O 1
ATOM 1680 N N . ILE A 1 205 ? 26.554 -4.569 -47.862 1.00 59.81 205 ILE A N 1
ATOM 1681 C CA . ILE A 1 205 ? 25.642 -3.424 -47.951 1.00 59.81 205 ILE A CA 1
ATOM 1682 C C . ILE A 1 205 ? 25.803 -2.566 -46.701 1.00 59.81 205 ILE A C 1
ATOM 1684 O O . ILE A 1 205 ? 25.820 -3.063 -45.574 1.00 59.81 205 ILE A O 1
ATOM 1688 N N . VAL A 1 206 ? 25.897 -1.260 -46.926 1.00 58.78 206 VAL A N 1
ATOM 1689 C CA . VAL A 1 206 ? 25.858 -0.244 -45.881 1.00 58.78 206 VAL A CA 1
ATOM 1690 C C . VAL A 1 206 ? 24.464 0.360 -45.887 1.00 58.78 206 VAL A C 1
ATOM 1692 O O . VAL A 1 206 ? 24.059 0.953 -46.887 1.00 58.78 206 VAL A O 1
ATOM 1695 N N . TYR A 1 207 ? 23.731 0.215 -44.788 1.00 61.84 207 TYR A N 1
ATOM 1696 C CA . TYR A 1 207 ? 22.461 0.911 -44.611 1.00 61.84 207 TYR A CA 1
ATOM 1697 C C . TYR A 1 207 ? 22.721 2.153 -43.769 1.00 61.84 207 TYR A C 1
ATOM 1699 O O . TYR A 1 207 ? 23.162 2.048 -42.626 1.00 61.84 207 TYR A O 1
ATOM 1707 N N . SER A 1 208 ? 22.451 3.326 -44.331 1.00 56.84 208 SER A N 1
ATOM 1708 C CA . SER A 1 208 ? 22.400 4.576 -43.582 1.00 56.84 208 SER A CA 1
ATOM 1709 C C . SER A 1 208 ? 20.980 5.118 -43.618 1.00 56.84 208 SER A C 1
ATOM 1711 O O . SER A 1 208 ? 20.315 5.111 -44.657 1.00 56.84 208 SER A O 1
ATOM 1713 N N . TRP A 1 209 ? 20.498 5.579 -42.471 1.00 55.41 209 TRP A N 1
ATOM 1714 C CA . TRP A 1 209 ? 19.251 6.326 -42.418 1.00 55.41 209 TRP A CA 1
ATOM 1715 C C . TRP A 1 209 ? 19.562 7.781 -42.762 1.00 55.41 209 TRP A C 1
ATOM 1717 O O . TRP A 1 209 ? 20.302 8.455 -42.049 1.00 55.41 209 TRP A O 1
ATOM 1727 N N . ARG A 1 210 ? 19.026 8.264 -43.887 1.00 38.12 210 ARG A N 1
ATOM 1728 C CA . ARG A 1 210 ? 18.991 9.698 -44.190 1.00 38.12 210 ARG A CA 1
ATOM 1729 C C . ARG A 1 210 ? 17.823 10.289 -43.402 1.00 38.12 210 ARG A C 1
ATOM 1731 O O . ARG A 1 210 ? 16.683 9.899 -43.651 1.00 38.12 210 ARG A O 1
ATOM 1738 N N . HIS A 1 211 ? 18.111 11.173 -42.452 1.00 42.56 211 HIS A N 1
ATOM 1739 C CA . HIS A 1 211 ? 17.116 12.135 -41.980 1.00 42.56 211 HIS A CA 1
ATOM 1740 C C . HIS A 1 211 ? 16.901 13.221 -43.034 1.00 42.56 211 HIS A C 1
ATOM 1742 O O . HIS A 1 211 ? 17.892 13.583 -43.715 1.00 42.56 211 HIS A O 1
#